Protein AF-A0A0L8GYS2-F1 (afdb_monomer_lite)

Secondary structure (DSSP, 8-state):
--------PPP--HHHHHHHHTTEEEETTEEEE---HHHHHHHHTTEEEEEEEETTT-SB-PPPHHHHHHHHGGGTTTEEEEEEETTTTEEEEEESSHHHHHHHHT--EE-SSEEEEEEETTEE--EEEE-S--TT--HHHHHHHHHHH-S---EEEE----GGG-GGGG--S-------------S------------

Foldseek 3Di:
DDDDDDDDDDDDDPVRVVVQVVQWDDDPPDIDGNDPPVVVVQQLLQKKKWFKAWPVVRDGDADDPVVVCVQCVVVVVFFPDWDQDPPGSIIITGGPHSVSVLVCLQDWGDDDTIITQIDGPNHRAHEFEAPQDEPPDDPVVVVVVVCVVDVDHDDYDYDYDPNVPRPVVVDDDDDPDDRDGPRPPPPDDDDDDDDDDDD

Structure (mmCIF, N/CA/C/O backbone):
data_AF-A0A0L8GYS2-F1
#
_entry.id   AF-A0A0L8GYS2-F1
#
loop_
_atom_site.group_PDB
_atom_site.id
_atom_site.type_symbol
_atom_site.label_atom_id
_atom_site.label_alt_id
_atom_site.label_comp_id
_atom_site.label_asym_id
_atom_site.label_entity_id
_atom_site.label_seq_id
_atom_site.pdbx_PDB_ins_code
_atom_site.Cartn_x
_atom_site.Cartn_y
_atom_site.Cartn_z
_atom_site.occupancy
_atom_site.B_iso_or_equiv
_atom_site.auth_seq_id
_atom_site.auth_comp_id
_atom_site.auth_asym_id
_atom_site.auth_atom_id
_atom_site.pdbx_PDB_model_num
ATOM 1 N N . MET A 1 1 ? -14.686 -32.347 15.199 1.00 52.72 1 MET A N 1
ATOM 2 C CA . MET A 1 1 ? -13.734 -31.684 16.124 1.00 52.72 1 MET A CA 1
ATOM 3 C C . MET A 1 1 ? -14.273 -30.292 16.482 1.00 52.72 1 MET A C 1
ATOM 5 O O . MET A 1 1 ? -14.211 -29.395 15.652 1.00 52.72 1 MET A O 1
ATOM 9 N N . GLN A 1 2 ? -14.892 -30.103 17.655 1.00 54.12 2 GLN A N 1
ATOM 10 C CA . GLN A 1 2 ? -15.431 -28.791 18.053 1.00 54.12 2 GLN A CA 1
ATOM 11 C C . GLN A 1 2 ? -14.312 -27.901 18.625 1.00 54.12 2 GLN A C 1
ATOM 13 O O . GLN A 1 2 ? -13.700 -28.239 19.638 1.00 54.12 2 GLN A O 1
ATOM 18 N N . ARG A 1 3 ? -14.028 -26.754 17.989 1.00 53.00 3 ARG A N 1
ATOM 19 C CA . ARG A 1 3 ? -13.105 -25.737 18.527 1.00 53.00 3 ARG A CA 1
ATOM 20 C C . ARG A 1 3 ? -13.721 -25.123 19.791 1.00 53.00 3 ARG A C 1
ATOM 22 O O . ARG A 1 3 ? -14.650 -24.323 19.696 1.00 53.00 3 ARG A O 1
ATOM 29 N N . LYS A 1 4 ? -13.204 -25.476 20.975 1.00 59.16 4 LYS A N 1
ATOM 30 C CA . LYS A 1 4 ? -13.586 -24.838 22.248 1.00 59.16 4 LYS A CA 1
ATOM 31 C C . LYS A 1 4 ? -13.315 -23.329 22.161 1.00 59.16 4 LYS A C 1
ATOM 33 O O . LYS A 1 4 ? -12.177 -22.898 21.985 1.00 59.16 4 LYS A O 1
ATOM 38 N N . LYS A 1 5 ? -14.374 -22.522 22.263 1.00 66.69 5 LYS A N 1
ATOM 39 C CA . LYS A 1 5 ? -14.329 -21.054 22.189 1.00 66.69 5 LYS A CA 1
ATOM 40 C C . LYS A 1 5 ? -13.655 -20.516 23.461 1.00 66.69 5 LYS A C 1
ATOM 42 O O . LYS A 1 5 ? -14.273 -20.488 24.522 1.00 66.69 5 LYS A O 1
ATOM 47 N N . LYS A 1 6 ? -12.377 -20.133 23.376 1.00 75.88 6 LYS A N 1
ATOM 48 C CA . LYS A 1 6 ? -11.612 -19.578 24.506 1.00 75.88 6 LYS A CA 1
ATOM 49 C C . LYS A 1 6 ? -12.184 -18.203 24.867 1.00 75.88 6 LYS A C 1
ATOM 51 O O . LYS A 1 6 ? -11.983 -17.240 24.133 1.00 75.88 6 LYS A O 1
ATOM 56 N N . ARG A 1 7 ? -12.934 -18.114 25.969 1.00 74.62 7 ARG A N 1
ATOM 57 C CA . ARG A 1 7 ? -13.398 -16.832 26.520 1.00 74.62 7 ARG A CA 1
ATOM 58 C C . ARG A 1 7 ? -12.254 -16.207 27.321 1.00 74.62 7 ARG A C 1
ATOM 60 O O . ARG A 1 7 ? -11.612 -16.897 28.106 1.00 74.62 7 ARG A O 1
ATOM 67 N N . ARG A 1 8 ? -11.985 -14.919 27.103 1.00 76.44 8 ARG A N 1
ATOM 68 C CA . ARG A 1 8 ? -11.093 -14.109 27.945 1.00 76.44 8 ARG A CA 1
ATOM 69 C C . ARG A 1 8 ? -11.964 -13.144 28.741 1.00 76.44 8 ARG A C 1
ATOM 71 O O . ARG A 1 8 ? -12.739 -12.409 28.140 1.00 76.44 8 ARG A O 1
ATOM 78 N N . ILE A 1 9 ? -11.846 -13.179 30.066 1.00 82.38 9 ILE A N 1
ATOM 79 C CA . ILE A 1 9 ? -12.411 -12.154 30.947 1.00 82.38 9 ILE A CA 1
ATOM 80 C C . ILE A 1 9 ? -11.382 -11.026 30.992 1.00 82.38 9 ILE A C 1
ATOM 82 O O . ILE A 1 9 ? -10.216 -11.275 31.291 1.00 82.38 9 ILE A O 1
ATOM 86 N N . LEU A 1 10 ? -11.797 -9.816 30.626 1.00 83.81 10 LEU A N 1
ATOM 87 C CA . LEU A 1 10 ? -10.969 -8.618 30.725 1.00 83.81 10 LEU A CA 1
ATOM 88 C C . LEU A 1 10 ? -11.430 -7.839 31.956 1.00 83.81 10 LEU A C 1
ATOM 90 O O . LEU A 1 10 ? -12.587 -7.436 32.030 1.00 83.81 10 LEU A O 1
ATOM 94 N N . THR A 1 11 ? -10.538 -7.658 32.924 1.00 80.94 11 THR A N 1
ATOM 95 C CA . THR A 1 11 ? -10.747 -6.786 34.083 1.00 80.94 11 THR A CA 1
ATOM 96 C C . THR A 1 11 ? -10.085 -5.443 33.811 1.00 80.94 11 THR A C 1
ATOM 98 O O . THR A 1 11 ? -8.891 -5.398 33.516 1.00 80.94 11 THR A O 1
ATOM 101 N N . PHE A 1 12 ? -10.852 -4.362 33.912 1.00 86.81 12 PHE A N 1
ATOM 102 C CA . PHE A 1 12 ? -10.366 -2.995 33.735 1.00 86.81 12 PHE A CA 1
ATOM 103 C C . PHE A 1 12 ? -10.303 -2.293 35.088 1.00 86.81 12 PHE A C 1
ATOM 105 O O . PHE A 1 12 ? -11.158 -2.501 35.947 1.00 86.81 12 PHE A O 1
ATOM 112 N N . THR A 1 13 ? -9.295 -1.450 35.279 1.00 89.12 13 THR A N 1
ATOM 113 C CA . THR A 1 13 ? -9.192 -0.599 36.471 1.00 89.12 13 THR A CA 1
ATOM 114 C C . THR A 1 13 ? -10.081 0.639 36.330 1.00 89.12 13 THR A C 1
ATOM 116 O O . THR A 1 13 ? -10.339 1.106 35.220 1.00 89.12 13 THR A O 1
ATOM 119 N N . GLN A 1 14 ? -10.506 1.228 37.453 1.00 87.31 14 GLN A N 1
ATOM 120 C CA . GLN A 1 14 ? -11.317 2.455 37.445 1.00 87.31 14 GLN A CA 1
ATOM 121 C C . GLN A 1 14 ? -10.628 3.608 36.696 1.00 87.31 14 GLN A C 1
ATOM 123 O O . GLN A 1 14 ? -11.286 4.392 36.016 1.00 87.31 14 GLN A O 1
ATOM 128 N N . LYS A 1 15 ? -9.293 3.670 36.774 1.00 87.19 15 LYS A N 1
ATOM 129 C CA . LYS A 1 15 ? -8.475 4.631 36.032 1.00 87.19 15 LYS A CA 1
ATOM 130 C C . LYS A 1 15 ? -8.619 4.444 34.517 1.00 87.19 15 LYS A C 1
ATOM 132 O O . LYS A 1 15 ? -8.975 5.390 33.832 1.00 87.19 15 LYS A O 1
ATOM 137 N N . GLN A 1 16 ? -8.470 3.215 34.013 1.00 85.06 16 GLN A N 1
ATOM 138 C CA . GLN A 1 16 ? -8.646 2.909 32.583 1.00 85.06 16 GLN A CA 1
ATOM 139 C C . GLN A 1 16 ? -10.050 3.259 32.077 1.00 85.06 16 GLN A C 1
ATOM 141 O O . GLN A 1 16 ? -10.196 3.753 30.960 1.00 85.06 16 GLN A O 1
ATOM 146 N N . ILE A 1 17 ? -11.079 3.022 32.895 1.00 84.69 17 ILE A N 1
ATOM 147 C CA . ILE A 1 17 ? -12.466 3.380 32.567 1.00 84.69 17 ILE A CA 1
ATOM 148 C C . ILE A 1 17 ? -12.625 4.903 32.475 1.00 84.69 17 ILE A C 1
ATOM 150 O O . ILE A 1 17 ? -13.265 5.400 31.554 1.00 84.69 17 ILE A O 1
ATOM 154 N N . ASN A 1 18 ? -12.048 5.657 33.411 1.00 84.94 18 ASN A N 1
ATOM 155 C CA . ASN A 1 18 ? -12.147 7.115 33.408 1.00 84.94 18 ASN A CA 1
ATOM 156 C C . ASN A 1 18 ? -11.359 7.745 32.250 1.00 84.94 18 ASN A C 1
ATOM 158 O O . ASN A 1 18 ? -11.892 8.623 31.577 1.00 84.94 18 ASN A O 1
ATOM 162 N N . ASP A 1 19 ? -10.159 7.244 31.958 1.00 82.62 19 ASP A N 1
ATOM 163 C CA . ASP A 1 19 ? -9.337 7.729 30.845 1.00 82.62 19 ASP A CA 1
ATOM 164 C C . ASP A 1 19 ? -10.040 7.484 29.495 1.00 82.62 19 ASP A C 1
ATOM 166 O O . ASP A 1 19 ? -10.053 8.354 28.625 1.00 82.62 19 ASP A O 1
ATOM 170 N N . THR A 1 20 ? -10.709 6.336 29.333 1.00 82.25 20 THR A N 1
ATOM 171 C CA . THR A 1 20 ? -11.434 5.996 28.094 1.00 82.25 20 THR A CA 1
ATOM 172 C C . THR A 1 20 ? -12.765 6.718 27.923 1.00 82.25 20 THR A C 1
ATOM 174 O O . THR A 1 20 ? -13.189 6.904 26.784 1.00 82.25 20 THR A O 1
ATOM 177 N N . LYS A 1 21 ? -13.411 7.190 28.997 1.00 82.12 21 LYS A N 1
ATOM 178 C CA . LYS A 1 21 ? -14.634 8.009 28.889 1.00 82.12 21 LYS A CA 1
ATOM 179 C C . LYS A 1 21 ? -14.416 9.283 28.074 1.00 82.12 21 LYS A C 1
ATOM 181 O O . LYS A 1 21 ? -15.337 9.706 27.392 1.00 82.12 21 LYS A O 1
ATOM 186 N N . SER A 1 22 ? -13.206 9.848 28.093 1.00 81.81 22 SER A N 1
ATOM 187 C CA . SER A 1 22 ? -12.853 11.019 27.273 1.00 81.81 22 SER A CA 1
ATOM 188 C C . SER A 1 22 ? -12.886 10.746 25.761 1.00 81.81 22 SER A C 1
ATOM 190 O O . SER A 1 22 ? -13.015 11.673 24.969 1.00 81.81 22 SER A O 1
ATOM 192 N N . LEU A 1 23 ? -12.803 9.473 25.357 1.00 82.88 23 LEU A N 1
ATOM 193 C CA . LEU A 1 23 ? -12.835 9.033 23.961 1.00 82.88 23 LEU A CA 1
ATOM 194 C C . LEU A 1 23 ? -14.248 8.659 23.497 1.00 82.88 23 LEU A C 1
ATOM 196 O O .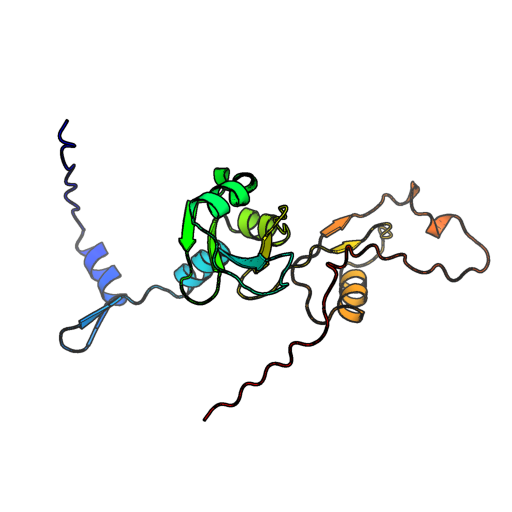 LEU A 1 23 ? -14.420 8.249 22.352 1.00 82.88 23 LEU A O 1
ATOM 200 N N . LEU A 1 24 ? -15.250 8.739 24.374 1.00 87.38 24 LEU A N 1
ATOM 201 C CA . LEU A 1 24 ? -16.621 8.334 24.088 1.00 87.38 24 LEU A CA 1
ATOM 202 C C . LEU A 1 24 ? -17.550 9.539 24.187 1.00 87.38 24 LEU A C 1
ATOM 204 O O . LEU A 1 24 ? -17.677 10.140 25.250 1.00 87.38 24 LEU A O 1
ATOM 208 N N . THR A 1 25 ? -18.268 9.830 23.107 1.00 85.88 25 THR A N 1
ATOM 209 C CA . THR A 1 25 ? -19.359 10.810 23.123 1.00 85.88 25 THR A CA 1
ATOM 210 C C . THR A 1 25 ? -20.673 10.058 23.011 1.00 85.88 25 THR A C 1
ATOM 212 O O . THR A 1 25 ? -20.843 9.210 22.133 1.00 85.88 25 THR A O 1
ATOM 215 N N . LYS A 1 26 ? -21.602 10.325 23.932 1.00 88.94 26 LYS A N 1
ATOM 216 C CA . LYS A 1 26 ? -22.953 9.764 23.881 1.00 88.94 26 LYS A CA 1
ATOM 217 C C . LYS A 1 26 ? -23.887 10.788 23.241 1.00 88.94 26 LYS A C 1
ATOM 219 O O . LYS A 1 26 ? -24.114 11.846 23.818 1.00 88.94 26 LYS A O 1
ATOM 224 N N . GLU A 1 27 ? -24.446 10.446 22.086 1.00 87.50 27 GLU A N 1
ATOM 225 C CA . GLU A 1 27 ? -25.487 11.216 21.401 1.00 87.50 27 GLU A CA 1
ATOM 226 C C . GLU A 1 27 ? -26.771 10.377 21.384 1.00 87.50 27 GLU A C 1
ATOM 228 O O . GLU A 1 27 ? -26.882 9.383 20.658 1.00 87.50 27 GLU A O 1
ATOM 233 N N . GLY A 1 28 ? -27.729 10.735 22.245 1.00 90.88 28 GLY A N 1
ATOM 234 C CA . GLY A 1 28 ? -28.962 9.966 22.442 1.00 90.88 28 GLY A CA 1
ATOM 235 C C . GLY A 1 28 ? -28.681 8.536 22.917 1.00 90.88 28 GLY A C 1
ATOM 236 O O . GLY A 1 28 ? -28.002 8.331 23.924 1.00 90.88 28 GLY A O 1
ATOM 237 N N . ASP A 1 29 ? -29.172 7.550 22.167 1.00 92.44 29 ASP A N 1
ATOM 238 C CA . ASP A 1 29 ? -28.955 6.120 22.436 1.00 92.44 29 ASP A CA 1
ATOM 239 C C . ASP A 1 29 ? -27.692 5.556 21.771 1.00 92.44 29 ASP A C 1
ATOM 241 O O . ASP A 1 29 ? -27.384 4.369 21.904 1.00 92.44 29 ASP A O 1
ATOM 245 N N . THR A 1 30 ? -26.927 6.397 21.072 1.00 84.88 30 THR A N 1
ATOM 246 C CA . THR A 1 30 ? -25.704 5.981 20.385 1.00 84.88 30 THR A CA 1
ATOM 247 C C . THR A 1 30 ? -24.459 6.431 21.141 1.00 84.88 30 THR A C 1
ATOM 249 O O . THR A 1 30 ? -24.378 7.543 21.661 1.00 84.88 30 THR A O 1
ATOM 252 N N . VAL A 1 31 ? -23.471 5.539 21.217 1.00 88.69 31 VAL A N 1
ATOM 253 C CA . VAL A 1 31 ? -22.143 5.837 21.762 1.00 88.69 31 VAL A CA 1
ATOM 254 C C . VAL A 1 31 ? -21.167 5.862 20.597 1.00 88.69 31 VAL A C 1
ATOM 256 O O . VAL A 1 31 ? -20.954 4.841 19.941 1.00 88.69 31 VAL A O 1
ATOM 259 N N . GLN A 1 32 ? -20.578 7.024 20.341 1.00 87.38 32 GLN A N 1
ATOM 260 C CA . GLN A 1 32 ? -19.543 7.200 19.334 1.00 87.38 32 GLN A CA 1
ATOM 261 C C . GLN A 1 32 ? -18.168 7.117 19.989 1.00 87.38 32 GLN A C 1
ATOM 263 O O . GLN A 1 32 ? -17.912 7.740 21.018 1.00 87.38 32 GLN A O 1
ATOM 268 N N . ILE A 1 33 ? -17.277 6.335 19.378 1.00 89.56 33 ILE A N 1
ATOM 269 C CA . ILE A 1 33 ? -15.875 6.249 19.785 1.00 89.56 33 ILE A CA 1
ATOM 270 C C . ILE A 1 33 ? -15.080 7.242 18.943 1.00 89.56 33 ILE A C 1
ATOM 272 O O . ILE A 1 33 ? -14.933 7.060 17.733 1.00 89.56 33 ILE A O 1
ATOM 276 N N . HIS A 1 34 ? -14.521 8.261 19.583 1.00 85.75 34 HIS A N 1
ATOM 277 C CA . HIS A 1 34 ? -13.544 9.147 18.973 1.00 85.75 34 HIS A CA 1
ATOM 278 C C . HIS A 1 34 ? -12.181 8.472 19.000 1.00 85.75 34 HIS A C 1
ATOM 280 O O . HIS A 1 34 ? -11.493 8.428 20.018 1.00 85.75 34 HIS A O 1
ATOM 286 N N . ILE A 1 35 ? -11.784 7.925 17.854 1.00 85.94 35 ILE A N 1
ATOM 287 C CA . ILE A 1 35 ? -10.422 7.435 17.675 1.00 85.94 35 ILE A CA 1
ATOM 288 C C . ILE A 1 35 ? -9.512 8.667 17.546 1.00 85.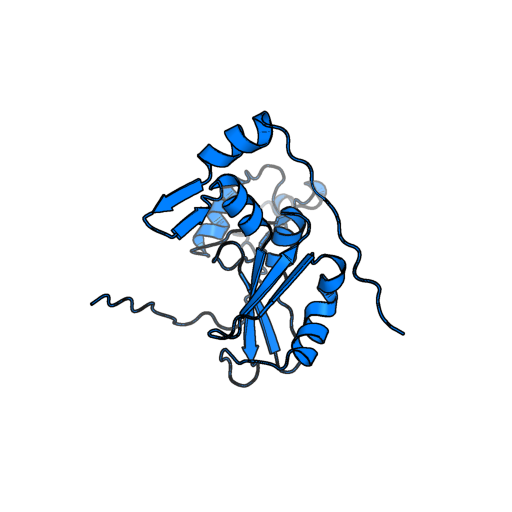94 35 ILE A C 1
ATOM 290 O O . ILE A 1 35 ? -9.755 9.494 16.661 1.00 85.94 35 ILE A O 1
ATOM 294 N N . PRO A 1 36 ? -8.471 8.808 18.387 1.00 87.75 36 PRO A N 1
ATOM 295 C CA . PRO A 1 36 ? -7.504 9.890 18.261 1.00 87.75 36 PRO A CA 1
ATOM 296 C C . PRO A 1 36 ? -6.946 9.986 16.838 1.00 87.75 36 PRO A C 1
ATOM 298 O O . PRO A 1 36 ? -6.587 8.969 16.235 1.00 87.75 36 PRO A O 1
ATOM 301 N N . LYS A 1 37 ? -6.844 11.212 16.310 1.00 90.00 37 LYS A N 1
ATOM 302 C CA . LYS A 1 37 ? -6.380 11.472 14.934 1.00 90.00 37 LYS A CA 1
ATOM 303 C C . LYS A 1 37 ? -5.014 10.839 14.661 1.00 90.00 37 LYS A C 1
ATOM 305 O O . LYS A 1 37 ? -4.834 10.211 13.625 1.00 90.00 37 LYS A O 1
ATOM 310 N N . GLU A 1 38 ? -4.115 10.886 15.640 1.00 90.06 38 GLU A N 1
ATOM 311 C CA . GLU A 1 38 ? -2.784 10.271 15.586 1.00 90.06 38 GLU A CA 1
ATOM 312 C C . GLU A 1 38 ? -2.836 8.765 15.288 1.00 90.06 38 GLU A C 1
ATOM 314 O O . GLU A 1 38 ? -2.047 8.251 14.498 1.00 90.06 38 GLU A O 1
ATOM 319 N N . ILE A 1 39 ? -3.794 8.037 15.874 1.00 89.00 39 ILE A N 1
ATOM 320 C CA . ILE A 1 39 ? -3.953 6.596 15.639 1.00 89.00 39 ILE A CA 1
ATOM 321 C C . ILE A 1 39 ? -4.455 6.344 14.216 1.00 89.00 39 ILE A C 1
ATOM 323 O O . ILE A 1 39 ? -3.998 5.404 13.558 1.00 89.00 39 ILE A O 1
ATOM 327 N N . ILE A 1 40 ? -5.375 7.181 13.729 1.00 89.62 40 ILE A N 1
ATOM 328 C CA . ILE A 1 40 ? -5.905 7.099 12.363 1.00 89.62 40 ILE A CA 1
ATOM 329 C C . ILE A 1 40 ? -4.784 7.365 11.356 1.00 89.62 40 ILE A C 1
ATOM 331 O O . ILE A 1 40 ? -4.571 6.560 10.450 1.00 89.62 40 ILE A O 1
ATOM 335 N N . GLU A 1 41 ? -4.025 8.442 11.538 1.00 91.56 41 GLU A N 1
ATOM 336 C CA . GLU A 1 41 ? -2.906 8.818 10.672 1.00 91.56 41 GLU A CA 1
ATOM 337 C C . GLU A 1 41 ? -1.813 7.750 10.664 1.00 91.56 41 GLU A C 1
ATOM 339 O O . GLU A 1 41 ? -1.411 7.289 9.594 1.00 91.56 41 GLU A O 1
ATOM 344 N N . ASN A 1 42 ? -1.399 7.268 11.838 1.00 92.00 42 ASN A N 1
ATOM 345 C CA . ASN A 1 42 ? -0.409 6.195 11.948 1.00 92.00 42 ASN A CA 1
ATOM 346 C C . ASN A 1 42 ? -0.900 4.879 11.336 1.00 92.00 42 ASN A C 1
ATOM 348 O O . ASN A 1 42 ? -0.104 4.088 10.831 1.00 92.00 42 ASN A O 1
ATOM 352 N N . THR A 1 43 ? -2.208 4.627 11.354 1.00 92.19 43 THR A N 1
ATOM 353 C CA . THR A 1 43 ? -2.792 3.466 10.677 1.00 92.19 43 THR A CA 1
ATOM 354 C C . THR A 1 43 ? -2.806 3.664 9.161 1.00 92.19 43 THR A C 1
ATOM 356 O O . THR A 1 43 ? -2.447 2.745 8.426 1.00 92.19 43 THR A O 1
ATOM 359 N N . ASN A 1 44 ? -3.146 4.862 8.685 1.00 93.38 44 ASN A N 1
ATOM 360 C CA . ASN A 1 44 ? -3.177 5.203 7.262 1.00 93.38 44 ASN A CA 1
ATOM 361 C C . ASN A 1 44 ? -1.788 5.162 6.618 1.00 93.38 44 ASN A C 1
ATOM 363 O O . ASN A 1 44 ? -1.660 4.661 5.503 1.00 93.38 44 ASN A O 1
ATOM 367 N N . LYS A 1 45 ? -0.741 5.579 7.339 1.00 95.31 45 LYS A N 1
ATOM 368 C CA . LYS A 1 45 ? 0.667 5.458 6.916 1.00 95.31 45 LYS A CA 1
ATOM 369 C C . LYS A 1 45 ? 1.141 4.011 6.733 1.00 95.31 45 LYS A C 1
ATOM 371 O O . LYS A 1 45 ? 2.180 3.763 6.141 1.00 95.31 45 LYS A O 1
ATOM 376 N N . LYS A 1 46 ? 0.384 3.024 7.214 1.00 96.94 46 LYS A N 1
ATOM 377 C CA . LYS A 1 46 ? 0.682 1.598 7.007 1.00 96.94 46 LYS A CA 1
ATOM 378 C C . LYS A 1 46 ? -0.144 0.977 5.881 1.00 96.94 46 LYS A C 1
ATOM 380 O O . LYS A 1 46 ? -0.052 -0.231 5.671 1.00 96.94 46 LYS A O 1
ATOM 385 N N . HIS A 1 47 ? -0.969 1.758 5.184 1.00 96.19 47 HIS A N 1
ATOM 386 C CA . HIS A 1 47 ? -1.839 1.275 4.117 1.00 96.19 47 HIS A CA 1
ATOM 387 C C . HIS A 1 47 ? -1.323 1.656 2.731 1.00 96.19 47 HIS A C 1
ATOM 389 O O . HIS A 1 47 ? -0.967 2.802 2.468 1.00 96.19 47 HIS A O 1
ATOM 395 N N . ILE A 1 48 ? -1.398 0.698 1.811 1.00 96.31 48 ILE A N 1
ATOM 396 C CA . ILE A 1 48 ? -1.297 0.938 0.373 1.00 96.31 48 ILE A CA 1
ATOM 397 C C . ILE A 1 48 ? -2.619 0.539 -0.261 1.00 96.31 48 ILE A C 1
ATOM 399 O O . ILE A 1 48 ? -3.153 -0.539 0.002 1.00 96.31 48 ILE A O 1
ATOM 403 N N . SER A 1 49 ? -3.132 1.399 -1.129 1.00 95.81 49 SER A N 1
ATOM 404 C CA . SER A 1 49 ? -4.242 1.061 -2.012 1.00 95.81 49 SER A CA 1
ATOM 405 C C . SER A 1 49 ? -3.703 0.635 -3.373 1.00 95.81 49 SER A C 1
ATOM 407 O O . SER A 1 49 ? -2.958 1.370 -4.005 1.00 95.81 49 SER A O 1
ATOM 409 N N . TYR A 1 50 ? -4.067 -0.552 -3.836 1.00 96.12 50 TYR A N 1
ATOM 410 C CA . TYR A 1 50 ? -3.754 -1.037 -5.172 1.00 96.12 50 TYR A CA 1
ATOM 411 C C . TYR A 1 50 ? -4.989 -0.922 -6.049 1.00 96.12 50 TYR A C 1
ATOM 413 O O . TYR A 1 50 ? -6.011 -1.544 -5.759 1.00 96.12 50 TYR A O 1
ATOM 421 N N . ARG A 1 51 ? -4.898 -0.154 -7.133 1.00 95.00 51 ARG A N 1
ATOM 422 C CA . ARG A 1 51 ? -5.921 -0.124 -8.180 1.00 95.00 51 ARG A CA 1
ATOM 423 C C . ARG A 1 51 ? -5.653 -1.247 -9.174 1.00 95.00 51 ARG A C 1
ATOM 425 O O . ARG A 1 51 ? -4.555 -1.338 -9.719 1.00 95.00 51 ARG A O 1
ATOM 432 N N . LEU A 1 52 ? -6.654 -2.084 -9.407 1.00 95.81 52 LEU A N 1
ATOM 433 C CA . LEU A 1 52 ? -6.594 -3.204 -10.337 1.00 95.81 52 LEU A CA 1
ATOM 434 C C . LEU A 1 52 ? -6.975 -2.716 -11.736 1.00 95.81 52 LEU A C 1
ATOM 436 O O . LEU A 1 52 ? -8.084 -2.222 -11.924 1.00 95.81 52 LEU A O 1
ATOM 440 N N . ILE A 1 53 ? -6.075 -2.844 -12.709 1.00 94.88 53 ILE A N 1
ATOM 441 C CA . ILE A 1 53 ? -6.308 -2.443 -14.101 1.00 94.88 53 ILE A CA 1
ATOM 442 C C . ILE A 1 53 ? -6.094 -3.641 -15.014 1.00 94.88 53 ILE A C 1
ATOM 444 O O . ILE A 1 53 ? -5.014 -4.236 -15.028 1.00 94.88 53 ILE A O 1
ATOM 448 N N . ASN A 1 54 ? -7.096 -3.965 -15.825 1.00 95.88 54 ASN A N 1
ATOM 449 C CA . ASN A 1 54 ? -6.955 -4.990 -16.848 1.00 95.88 54 ASN A CA 1
ATOM 450 C C . ASN A 1 54 ? -6.034 -4.484 -17.973 1.00 95.88 54 ASN A C 1
ATOM 452 O O . ASN A 1 54 ? -6.246 -3.415 -18.553 1.00 95.88 54 ASN A O 1
ATOM 456 N N . LYS A 1 55 ? -4.995 -5.255 -18.303 1.00 95.12 55 LYS A N 1
ATOM 457 C CA . LYS A 1 55 ? -3.993 -4.883 -19.313 1.00 95.12 55 LYS A CA 1
ATOM 458 C C . LYS A 1 55 ? -4.552 -4.780 -20.724 1.00 95.12 55 LYS A C 1
ATOM 460 O O . LYS A 1 55 ? -4.030 -3.973 -21.498 1.00 95.12 55 LYS A O 1
ATOM 465 N N . LYS A 1 56 ? -5.553 -5.597 -21.053 1.00 95.75 56 LYS A N 1
ATOM 466 C CA . LYS A 1 56 ? -6.181 -5.658 -22.377 1.00 95.75 56 LYS A CA 1
ATOM 467 C C . LYS A 1 56 ? -7.135 -4.486 -22.571 1.00 95.75 56 LYS A C 1
ATOM 469 O O . LYS A 1 56 ? -7.031 -3.779 -23.562 1.00 95.75 56 LYS A O 1
ATOM 474 N N . THR A 1 57 ? -8.022 -4.250 -21.604 1.00 95.75 57 THR A N 1
ATOM 475 C CA . THR A 1 57 ? -9.058 -3.207 -21.711 1.00 95.75 57 THR A CA 1
ATOM 476 C C . THR A 1 57 ? -8.585 -1.830 -21.249 1.00 95.75 57 THR A C 1
ATOM 478 O O . THR A 1 57 ? -9.246 -0.836 -21.538 1.00 95.75 57 THR A O 1
ATOM 481 N N . LYS A 1 58 ? -7.460 -1.758 -20.520 1.00 93.19 58 LYS A N 1
ATOM 482 C CA . LYS A 1 58 ? -6.929 -0.547 -19.865 1.00 93.19 58 LYS A CA 1
ATOM 483 C C . LYS A 1 58 ? -7.901 0.096 -18.867 1.00 93.19 58 LYS A C 1
ATOM 485 O O . LYS A 1 58 ? -7.742 1.267 -18.527 1.00 93.19 58 LYS A O 1
ATOM 490 N N . ARG A 1 59 ? -8.898 -0.647 -18.380 1.00 93.69 59 ARG A N 1
ATOM 491 C CA . ARG A 1 59 ? -9.921 -0.151 -17.448 1.00 93.69 59 ARG A CA 1
ATOM 492 C C . ARG A 1 59 ? -9.801 -0.813 -16.074 1.00 93.69 59 ARG A C 1
ATOM 494 O O . ARG A 1 59 ? -9.283 -1.931 -15.986 1.00 93.69 59 ARG A O 1
ATOM 501 N N . PRO A 1 60 ? -10.265 -0.141 -15.005 1.00 94.19 60 PRO A N 1
ATOM 502 C CA . PRO A 1 60 ? -10.433 -0.779 -13.710 1.00 94.19 60 PRO A CA 1
ATOM 503 C C . PRO A 1 60 ? -11.416 -1.944 -13.809 1.00 94.19 60 PRO A C 1
ATOM 505 O O . PRO A 1 60 ? -12.490 -1.792 -14.391 1.00 94.19 60 PRO A O 1
ATOM 508 N N . GLU A 1 61 ? -11.046 -3.097 -13.263 1.00 94.44 61 GLU A N 1
ATOM 509 C CA . GLU A 1 61 ? -11.883 -4.295 -13.308 1.00 94.44 61 GLU A CA 1
ATOM 510 C C . GLU A 1 61 ? -11.740 -5.113 -12.025 1.00 94.44 61 GLU A C 1
ATOM 512 O O . GLU A 1 61 ? -10.664 -5.193 -11.428 1.00 94.44 61 GLU A O 1
ATOM 517 N N . ASN A 1 62 ? -12.841 -5.721 -11.582 1.00 92.62 62 ASN A N 1
ATOM 518 C CA . ASN A 1 62 ? -12.841 -6.585 -10.412 1.00 92.62 62 ASN A CA 1
ATOM 519 C C . ASN A 1 62 ? -12.339 -7.977 -10.797 1.00 92.62 62 ASN A C 1
ATOM 521 O O . ASN A 1 62 ? -12.889 -8.627 -11.680 1.00 92.62 62 ASN A O 1
ATOM 525 N N . PHE A 1 63 ? -11.330 -8.460 -10.080 1.00 91.81 63 PHE A N 1
ATOM 526 C CA . PHE A 1 63 ? -10.802 -9.809 -10.247 1.00 91.81 63 PHE A CA 1
ATOM 527 C C . PHE A 1 63 ? -11.283 -10.706 -9.106 1.00 91.81 63 PHE A C 1
ATOM 529 O O . PHE A 1 63 ? -11.568 -10.243 -8.001 1.00 91.81 63 PHE A O 1
ATOM 536 N N . SER A 1 64 ? -11.353 -12.014 -9.357 1.00 92.88 64 SER A N 1
ATOM 537 C CA . SER A 1 64 ? -11.641 -12.988 -8.301 1.00 92.88 64 SER A CA 1
ATOM 538 C C . SER A 1 64 ? -10.581 -12.921 -7.196 1.00 92.88 64 SER A C 1
ATOM 540 O O . SER A 1 64 ? -9.393 -12.822 -7.510 1.00 92.88 64 SER A O 1
ATOM 542 N N . THR A 1 65 ? -10.978 -13.093 -5.934 1.00 92.38 65 THR A N 1
A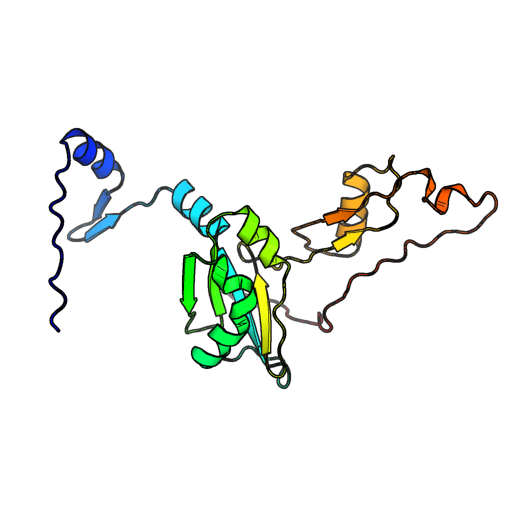TOM 543 C CA . THR A 1 65 ? -10.067 -13.069 -4.774 1.00 92.38 65 THR A CA 1
ATOM 544 C C . THR A 1 65 ? -8.862 -13.997 -4.947 1.00 92.38 65 THR A C 1
ATOM 546 O O . THR A 1 65 ? -7.735 -13.563 -4.746 1.00 92.38 65 THR A O 1
ATOM 549 N N . LYS A 1 66 ? -9.077 -15.223 -5.451 1.00 93.12 66 LYS A N 1
ATOM 550 C CA . LYS A 1 66 ? -8.004 -16.199 -5.720 1.00 93.12 66 LYS A CA 1
ATOM 551 C C . LYS A 1 66 ? -6.926 -15.661 -6.667 1.00 93.12 66 LYS A C 1
ATOM 553 O O . LYS A 1 66 ? -5.741 -15.842 -6.417 1.00 93.12 66 LYS A O 1
ATOM 558 N N . LYS A 1 67 ? -7.329 -14.984 -7.751 1.00 93.25 67 LYS A N 1
ATOM 559 C CA . LYS A 1 67 ? -6.382 -14.350 -8.682 1.00 93.25 67 LYS A CA 1
ATOM 560 C C . LYS A 1 67 ? -5.570 -13.273 -7.971 1.00 93.25 67 LYS A C 1
ATOM 562 O O . LYS A 1 67 ? -4.356 -13.239 -8.108 1.00 93.25 67 LYS A O 1
ATOM 567 N N . ILE A 1 68 ? -6.226 -12.419 -7.188 1.00 93.25 68 ILE A N 1
ATOM 568 C CA . ILE A 1 68 ? -5.526 -11.309 -6.541 1.00 93.25 68 ILE A CA 1
ATOM 569 C C . ILE A 1 68 ? -4.558 -11.797 -5.456 1.00 93.25 68 ILE A C 1
ATOM 571 O O . ILE A 1 68 ? -3.469 -11.249 -5.335 1.00 93.25 68 ILE A O 1
ATOM 575 N N . GLU A 1 69 ? -4.893 -12.858 -4.722 1.00 93.69 69 GLU A N 1
ATOM 576 C CA . GLU A 1 69 ? -3.970 -13.501 -3.773 1.00 93.69 69 GLU A CA 1
ATOM 577 C C . GLU A 1 69 ? -2.692 -14.005 -4.456 1.00 93.69 69 GLU A C 1
ATOM 579 O O . GLU A 1 69 ? -1.593 -13.773 -3.953 1.00 93.69 69 GLU A O 1
ATOM 584 N N . ILE A 1 70 ? -2.815 -14.628 -5.636 1.00 93.69 70 ILE A N 1
ATOM 585 C CA . ILE A 1 70 ? -1.655 -15.047 -6.441 1.00 93.69 70 ILE A CA 1
ATOM 586 C C . ILE A 1 70 ? -0.783 -13.834 -6.790 1.00 93.69 70 ILE A C 1
ATOM 588 O O . ILE A 1 70 ? 0.442 -13.911 -6.713 1.00 93.69 70 ILE A O 1
ATOM 592 N N . TYR A 1 71 ? -1.404 -12.706 -7.132 1.00 92.69 71 TYR A N 1
ATOM 593 C CA . TYR A 1 71 ? -0.698 -11.487 -7.524 1.00 92.69 71 TYR A CA 1
ATOM 594 C C . TYR A 1 71 ? -0.056 -10.745 -6.350 1.00 92.69 71 TYR A C 1
ATOM 596 O O . TYR A 1 71 ? 1.013 -10.164 -6.512 1.00 92.69 71 TYR A O 1
ATOM 604 N N . LEU A 1 72 ? -0.650 -10.818 -5.160 1.00 95.31 72 LEU A N 1
ATOM 605 C CA . LEU A 1 72 ? -0.092 -10.262 -3.925 1.00 95.31 72 LEU A CA 1
ATOM 606 C C . LEU A 1 72 ? 0.986 -11.155 -3.294 1.00 95.31 72 LEU A C 1
ATOM 608 O O . LEU A 1 72 ? 1.645 -10.727 -2.347 1.00 95.31 72 LEU A O 1
ATOM 612 N N . LYS A 1 73 ? 1.209 -12.369 -3.813 1.00 94.94 73 LYS A N 1
ATOM 613 C CA . LYS A 1 73 ? 2.195 -13.328 -3.291 1.00 94.94 73 LYS A CA 1
ATOM 614 C C . LYS A 1 73 ? 3.587 -12.726 -3.014 1.00 94.94 73 LYS A C 1
ATOM 616 O O . LYS A 1 73 ? 4.126 -13.048 -1.957 1.00 94.94 73 LYS A O 1
ATOM 621 N N . PRO A 1 74 ? 4.161 -11.843 -3.861 1.00 95.12 74 PRO A N 1
ATOM 622 C CA . PRO A 1 74 ? 5.476 -11.246 -3.600 1.00 95.12 74 PRO A CA 1
ATOM 623 C C . PRO A 1 74 ? 5.542 -10.411 -2.315 1.00 95.12 74 PRO A C 1
ATOM 625 O O . PRO A 1 74 ? 6.597 -10.323 -1.699 1.00 95.12 74 PRO A O 1
ATOM 628 N N . ILE A 1 75 ? 4.420 -9.818 -1.901 1.00 95.56 75 ILE A N 1
ATOM 629 C CA . ILE A 1 75 ? 4.339 -8.934 -0.729 1.00 95.56 75 ILE A CA 1
ATOM 630 C C . ILE A 1 75 ? 3.595 -9.573 0.454 1.00 95.56 75 ILE A C 1
ATOM 632 O O . ILE A 1 75 ? 3.517 -8.998 1.539 1.00 95.56 75 ILE A O 1
ATOM 636 N N . TRP A 1 76 ? 3.077 -10.788 0.263 1.00 94.88 76 TRP A N 1
ATOM 637 C CA . TRP A 1 76 ? 2.284 -11.526 1.244 1.00 94.88 76 TRP A CA 1
ATOM 638 C C . TRP A 1 76 ? 2.985 -11.778 2.591 1.00 94.88 76 TRP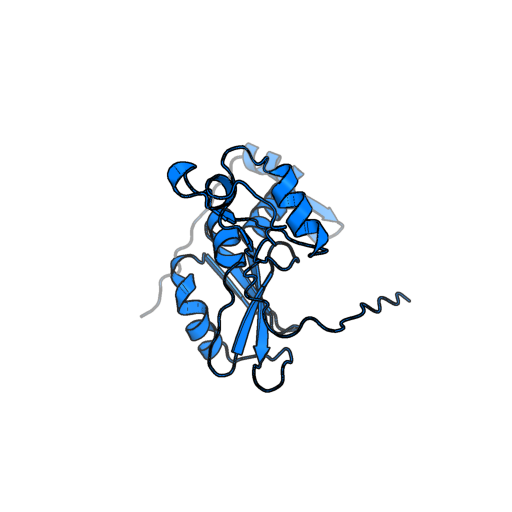 A C 1
ATOM 640 O O . TRP A 1 76 ? 2.305 -11.735 3.614 1.00 94.88 76 TRP A O 1
ATOM 650 N N . PRO A 1 77 ? 4.312 -12.004 2.661 1.00 96.69 77 PRO A N 1
ATOM 651 C CA . PRO A 1 77 ? 4.995 -12.163 3.949 1.00 96.69 77 PRO A CA 1
ATOM 652 C C . PRO A 1 77 ? 4.988 -10.897 4.823 1.00 96.69 77 PRO A C 1
ATOM 654 O O . PRO A 1 77 ? 5.134 -10.990 6.039 1.00 96.69 77 PRO A O 1
ATOM 657 N N . PHE A 1 78 ? 4.815 -9.718 4.217 1.00 95.81 78 PHE A N 1
ATOM 658 C CA . PHE A 1 78 ? 4.982 -8.417 4.876 1.00 95.81 78 PHE A CA 1
ATOM 659 C C . PHE A 1 78 ? 3.656 -7.749 5.257 1.00 95.81 78 PHE A C 1
ATOM 661 O O . PHE A 1 78 ? 3.636 -6.777 6.021 1.00 95.81 78 PHE A O 1
ATOM 668 N N . GLN A 1 79 ? 2.535 -8.249 4.733 1.00 93.31 79 GLN A N 1
ATOM 669 C CA . GLN A 1 79 ? 1.218 -7.710 5.050 1.00 93.31 79 GLN A CA 1
ATOM 670 C C . GLN A 1 79 ? 0.706 -8.220 6.404 1.00 93.31 79 GLN A C 1
ATOM 672 O O . GLN A 1 79 ? 0.946 -9.352 6.816 1.00 93.31 79 GLN A O 1
ATOM 677 N N . SER A 1 80 ? -0.061 -7.376 7.083 1.00 92.56 80 SER A N 1
ATOM 678 C CA . SER A 1 80 ? -0.818 -7.714 8.290 1.00 92.56 80 SER A CA 1
ATOM 679 C C . SER A 1 80 ? -2.298 -7.958 7.995 1.00 92.56 80 SER A C 1
ATOM 681 O O . SER A 1 80 ? -2.934 -8.767 8.666 1.00 92.56 80 SER A O 1
ATOM 683 N N . HIS A 1 81 ? -2.860 -7.264 7.003 1.00 93.94 81 HIS A N 1
ATOM 684 C CA . HIS A 1 81 ? -4.277 -7.346 6.665 1.00 93.94 81 HIS A CA 1
ATOM 685 C C . HIS A 1 81 ? -4.525 -6.949 5.208 1.00 93.94 81 HIS A C 1
ATOM 687 O O . HIS A 1 81 ? -3.844 -6.067 4.684 1.00 93.94 81 HIS A O 1
ATOM 693 N N . VAL A 1 82 ? -5.542 -7.546 4.584 1.00 95.12 82 VAL A N 1
ATOM 694 C CA . VAL A 1 82 ? -6.012 -7.180 3.240 1.00 95.12 82 VAL A CA 1
ATOM 695 C C . VAL A 1 82 ? -7.508 -6.926 3.276 1.00 95.12 82 VAL A C 1
ATOM 697 O O . VAL A 1 82 ? -8.277 -7.767 3.739 1.00 95.12 82 VAL A O 1
ATOM 700 N N . THR A 1 83 ? -7.923 -5.779 2.750 1.00 94.25 83 THR A N 1
ATOM 701 C CA . THR A 1 83 ? -9.329 -5.403 2.602 1.00 94.25 83 THR A CA 1
ATOM 702 C C . THR A 1 83 ? -9.665 -5.218 1.128 1.00 94.25 83 THR A C 1
ATOM 704 O O . THR A 1 83 ? -8.982 -4.497 0.402 1.00 94.25 83 THR A O 1
ATOM 707 N N . TRP A 1 84 ? -10.763 -5.829 0.690 1.00 91.62 84 TRP A N 1
ATOM 708 C CA . TRP A 1 84 ? -11.237 -5.751 -0.691 1.00 91.62 84 TRP A CA 1
ATOM 709 C C . TRP A 1 84 ? -12.253 -4.616 -0.858 1.00 91.62 84 TRP A C 1
ATOM 711 O O . TRP A 1 84 ? -13.318 -4.623 -0.236 1.00 91.62 84 TRP A O 1
ATOM 721 N N . GLY A 1 85 ? -11.942 -3.641 -1.710 1.00 85.19 85 GLY A N 1
ATOM 722 C CA . GLY A 1 85 ? -12.849 -2.554 -2.063 1.00 85.19 85 GLY A CA 1
ATOM 723 C C . GLY A 1 85 ? -13.892 -3.016 -3.078 1.00 85.19 85 GLY A C 1
ATOM 724 O O . GLY A 1 85 ? -13.556 -3.371 -4.203 1.00 85.19 85 GLY A O 1
ATOM 725 N N . ARG A 1 86 ? -15.180 -2.979 -2.710 1.00 73.38 86 ARG A N 1
ATOM 726 C CA . ARG A 1 86 ? -16.272 -3.456 -3.584 1.00 73.38 86 ARG A CA 1
ATOM 727 C C . ARG A 1 86 ? -16.567 -2.545 -4.782 1.00 73.38 86 ARG A C 1
ATOM 729 O O . ARG A 1 86 ? -17.017 -3.036 -5.809 1.00 73.38 86 ARG A O 1
ATOM 736 N N . LYS A 1 87 ? -16.362 -1.229 -4.646 1.00 75.12 87 LYS A N 1
ATOM 737 C CA . LYS A 1 87 ? -16.842 -0.230 -5.623 1.00 75.12 87 LYS A CA 1
ATOM 738 C C . LYS A 1 87 ? -15.822 0.203 -6.681 1.00 75.12 87 LYS A C 1
ATOM 740 O O . LYS A 1 87 ? -16.236 0.749 -7.692 1.00 75.12 87 LYS A O 1
ATOM 745 N N . PHE A 1 88 ? -14.522 -0.025 -6.476 1.00 76.06 88 PHE A N 1
ATOM 746 C CA . PHE A 1 88 ? -13.489 0.646 -7.285 1.00 76.06 88 PHE A CA 1
ATOM 747 C C . PHE A 1 88 ? -12.365 -0.257 -7.778 1.00 76.06 88 PHE A C 1
ATOM 749 O O . PHE A 1 88 ? -11.322 0.255 -8.180 1.00 76.06 88 PHE A O 1
ATOM 756 N N . SER A 1 89 ? -12.546 -1.580 -7.730 1.00 91.44 89 SER A N 1
ATOM 757 C CA . SER A 1 89 ? -11.482 -2.514 -8.113 1.00 91.44 89 SER A CA 1
ATOM 758 C C . SER A 1 89 ? -10.181 -2.177 -7.382 1.00 91.44 89 SER A C 1
ATOM 760 O O . SER A 1 89 ? -9.109 -2.074 -7.973 1.00 91.44 89 SER A O 1
ATOM 762 N N . THR A 1 90 ? -10.311 -1.901 -6.084 1.00 95.00 90 THR A N 1
ATOM 763 C CA . THR A 1 90 ? -9.215 -1.496 -5.212 1.00 95.00 90 THR A CA 1
ATOM 764 C C . THR A 1 90 ? -8.983 -2.532 -4.133 1.00 95.00 90 THR A C 1
ATOM 766 O O . THR A 1 90 ? -9.912 -3.146 -3.607 1.00 95.00 90 THR A O 1
ATOM 769 N N . VAL A 1 91 ? -7.719 -2.701 -3.775 1.00 96.00 91 VAL A N 1
ATOM 770 C CA . VAL A 1 91 ? -7.279 -3.586 -2.701 1.00 96.00 91 VAL A CA 1
ATOM 771 C C . VAL A 1 91 ? -6.494 -2.754 -1.714 1.00 96.00 91 VAL A C 1
ATOM 773 O O . VAL A 1 91 ? -5.517 -2.117 -2.090 1.00 96.00 91 VAL A O 1
ATOM 776 N N . LEU A 1 92 ? -6.919 -2.735 -0.461 1.00 96.19 92 LEU A N 1
ATOM 777 C CA . LEU A 1 92 ? -6.189 -2.075 0.611 1.00 96.19 92 LEU A CA 1
ATOM 778 C C . LEU A 1 92 ? -5.337 -3.117 1.318 1.00 96.19 92 LEU A C 1
ATOM 780 O O . LEU A 1 92 ? -5.865 -4.070 1.888 1.00 96.19 92 LEU A O 1
ATOM 784 N N . VAL A 1 93 ? -4.025 -2.931 1.278 1.00 96.94 93 VAL A N 1
ATOM 785 C CA . VAL A 1 93 ? -3.054 -3.800 1.939 1.00 96.94 93 VAL A CA 1
ATOM 786 C C . VAL A 1 93 ? -2.444 -3.026 3.097 1.00 96.94 93 VAL A C 1
ATOM 788 O O . VAL A 1 93 ? -1.940 -1.917 2.914 1.00 96.94 93 VAL A O 1
ATOM 791 N N . ARG A 1 94 ? -2.511 -3.600 4.298 1.00 97.12 94 ARG A N 1
ATOM 792 C CA . ARG A 1 94 ? -1.883 -3.064 5.505 1.00 97.12 94 ARG A CA 1
ATOM 793 C C . ARG A 1 94 ? -0.561 -3.762 5.747 1.00 97.12 94 ARG A C 1
ATOM 795 O O . ARG A 1 94 ? -0.528 -4.986 5.812 1.00 97.12 94 ARG A O 1
ATOM 802 N N . PHE A 1 95 ? 0.492 -2.999 5.984 1.00 96.94 95 PHE A N 1
ATOM 803 C CA . PHE A 1 95 ? 1.821 -3.504 6.317 1.00 96.94 95 PHE A CA 1
ATOM 804 C C . PHE A 1 95 ? 2.087 -3.431 7.820 1.00 96.94 95 PHE A C 1
ATOM 806 O O . PHE A 1 95 ? 1.337 -2.812 8.581 1.00 96.94 95 PHE A O 1
ATOM 813 N N . GLN A 1 96 ? 3.135 -4.122 8.264 1.00 95.25 96 GLN A N 1
ATOM 814 C CA . GLN A 1 96 ? 3.547 -4.126 9.670 1.00 95.25 96 GLN A CA 1
ATOM 815 C C . GLN A 1 96 ? 4.110 -2.756 10.100 1.00 95.25 96 GLN A C 1
ATOM 817 O O . GLN A 1 96 ? 3.814 -2.268 11.200 1.00 95.25 96 GLN A O 1
ATOM 822 N N . SER A 1 97 ? 4.844 -2.099 9.199 1.00 96.12 97 SER A N 1
ATOM 823 C CA . SER A 1 97 ? 5.502 -0.812 9.425 1.00 96.12 97 SER A CA 1
ATOM 824 C C . SER A 1 97 ? 5.236 0.187 8.289 1.00 96.12 97 SER A C 1
ATOM 826 O O . SER A 1 97 ? 4.721 -0.182 7.230 1.00 96.12 97 SER A O 1
ATOM 828 N N . GLU A 1 98 ? 5.534 1.464 8.540 1.00 95.56 98 GLU A N 1
ATOM 829 C CA . GLU A 1 98 ? 5.409 2.537 7.542 1.00 95.56 98 GLU A CA 1
ATOM 830 C C . GLU A 1 98 ? 6.494 2.417 6.462 1.00 95.56 98 GLU A C 1
ATOM 832 O O . GLU A 1 98 ? 6.239 2.678 5.290 1.00 95.56 98 GLU A O 1
ATOM 837 N N . GLU A 1 99 ? 7.690 1.969 6.834 1.00 93.75 99 GLU A N 1
ATOM 838 C CA . GLU A 1 99 ? 8.835 1.807 5.936 1.00 93.75 99 GLU A CA 1
ATOM 839 C C . GLU A 1 99 ? 8.527 0.777 4.848 1.00 93.75 99 GLU A C 1
ATOM 841 O O . GLU A 1 99 ? 8.706 1.062 3.667 1.00 93.75 99 GLU A O 1
ATOM 846 N N . LEU A 1 100 ? 7.951 -0.370 5.231 1.00 95.31 100 LEU A N 1
ATOM 847 C CA . LEU A 1 100 ? 7.503 -1.390 4.279 1.00 95.31 100 LEU A CA 1
ATOM 848 C C . LEU A 1 100 ? 6.390 -0.858 3.368 1.00 95.31 100 LEU A C 1
ATOM 850 O O . LEU A 1 100 ? 6.383 -1.131 2.170 1.00 95.31 100 LEU A O 1
ATOM 854 N N . ALA A 1 101 ? 5.452 -0.076 3.914 1.00 95.44 101 ALA A N 1
ATOM 855 C CA . ALA A 1 101 ? 4.403 0.535 3.103 1.00 95.44 101 ALA A CA 1
ATOM 856 C C . ALA A 1 101 ? 4.995 1.501 2.059 1.00 95.44 101 ALA A C 1
ATOM 858 O O . ALA A 1 101 ? 4.591 1.479 0.897 1.00 95.44 101 ALA A O 1
ATOM 859 N N . LYS A 1 102 ? 5.991 2.309 2.434 1.00 92.75 102 LYS A N 1
ATOM 860 C CA . LYS A 1 102 ? 6.705 3.194 1.502 1.00 92.75 102 LYS A CA 1
ATOM 861 C C . LYS A 1 102 ? 7.470 2.404 0.446 1.00 92.75 102 LYS A C 1
ATOM 863 O O . LYS A 1 102 ? 7.314 2.694 -0.739 1.00 92.75 102 LYS A O 1
ATOM 868 N N . GLU A 1 103 ? 8.220 1.384 0.845 1.00 91.75 103 GLU A N 1
ATOM 869 C CA . GLU A 1 103 ? 8.985 0.529 -0.067 1.00 91.75 103 GLU A CA 1
ATOM 870 C C . GLU A 1 103 ? 8.073 -0.105 -1.129 1.00 91.75 103 GLU A C 1
ATOM 872 O O . GLU A 1 103 ? 8.247 0.124 -2.332 1.00 91.75 103 GLU A O 1
ATOM 877 N N . PHE A 1 104 ? 7.022 -0.806 -0.697 1.00 94.38 104 PHE A N 1
ATOM 878 C CA . PHE A 1 104 ? 6.093 -1.475 -1.609 1.00 94.38 104 PHE A CA 1
ATOM 879 C C . PHE A 1 104 ? 5.184 -0.509 -2.375 1.00 94.38 104 PHE A C 1
ATOM 881 O O . PHE A 1 104 ? 4.648 -0.887 -3.415 1.00 94.38 104 PHE A O 1
ATOM 888 N N . SER A 1 105 ? 5.043 0.750 -1.944 1.00 93.31 105 SER A N 1
ATOM 889 C CA . SER A 1 105 ? 4.247 1.742 -2.687 1.00 93.31 105 SER A CA 1
ATOM 890 C C . SER A 1 105 ? 4.851 2.110 -4.038 1.00 93.31 105 SER A C 1
ATOM 892 O O . SER A 1 105 ? 4.152 2.619 -4.910 1.00 93.31 105 SER A O 1
ATOM 894 N N . THR A 1 106 ? 6.137 1.823 -4.231 1.00 89.69 106 THR A N 1
ATOM 895 C CA . THR A 1 106 ? 6.837 2.039 -5.499 1.00 89.69 106 THR A CA 1
ATOM 896 C C . THR A 1 106 ? 6.721 0.846 -6.451 1.00 89.69 106 THR A C 1
ATOM 898 O O . THR A 1 106 ? 7.010 0.967 -7.645 1.00 89.69 106 THR A O 1
ATOM 901 N N . LEU A 1 107 ? 6.276 -0.309 -5.946 1.00 90.94 107 LEU A N 1
ATOM 902 C CA . LEU A 1 107 ? 6.253 -1.566 -6.677 1.00 90.94 107 LEU A CA 1
ATOM 903 C C . LEU A 1 107 ? 4.890 -1.780 -7.341 1.00 90.94 107 LEU A C 1
ATOM 905 O O . LEU A 1 107 ? 3.911 -2.181 -6.714 1.00 90.94 107 LEU A O 1
ATOM 909 N N . SER A 1 108 ? 4.831 -1.555 -8.652 1.00 92.19 108 SER A N 1
ATOM 910 C CA . SER A 1 108 ? 3.688 -2.004 -9.451 1.00 92.19 108 SER A CA 1
ATOM 911 C C . SER A 1 108 ? 3.773 -3.513 -9.671 1.00 92.19 108 SER A C 1
ATOM 913 O O . SER A 1 108 ? 4.797 -4.023 -10.127 1.00 92.19 108 SER A O 1
ATOM 915 N N . LEU A 1 109 ? 2.695 -4.235 -9.362 1.00 94.38 109 LEU A N 1
ATOM 916 C CA . LEU A 1 109 ? 2.631 -5.683 -9.567 1.00 94.38 109 LEU A CA 1
ATOM 917 C C . LEU A 1 109 ? 2.016 -5.952 -10.939 1.00 94.38 109 LEU A C 1
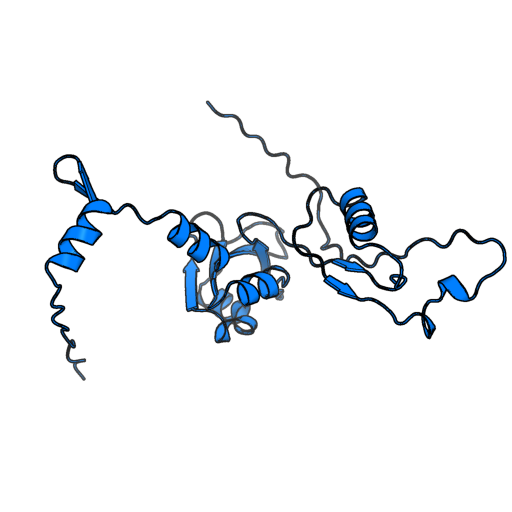ATOM 919 O O . LEU A 1 109 ? 0.911 -5.498 -11.240 1.00 94.38 109 LEU A O 1
ATOM 923 N N . HIS A 1 110 ? 2.747 -6.668 -11.787 1.00 93.44 110 HIS A N 1
ATOM 924 C CA . HIS A 1 110 ? 2.360 -6.924 -13.170 1.00 93.44 110 HIS A CA 1
ATOM 925 C C . HIS A 1 110 ? 2.228 -8.420 -13.425 1.00 93.44 110 HIS A C 1
ATOM 927 O O . HIS A 1 110 ? 3.143 -9.176 -13.116 1.00 93.44 110 HIS A O 1
ATOM 933 N N . THR A 1 111 ? 1.143 -8.815 -14.084 1.00 91.31 111 THR A N 1
ATOM 934 C CA . THR A 1 111 ? 0.919 -10.174 -14.604 1.00 91.31 111 THR A CA 1
ATOM 935 C C . THR A 1 111 ? 0.308 -10.124 -16.000 1.00 91.31 111 THR A C 1
ATOM 937 O O . THR A 1 111 ? 0.211 -9.042 -16.573 1.00 91.31 111 THR A O 1
ATOM 940 N N . ASP A 1 112 ? -0.043 -11.254 -16.608 1.00 91.81 112 ASP A N 1
ATOM 941 C CA . ASP A 1 112 ? -0.435 -11.299 -18.025 1.00 91.81 112 ASP A CA 1
ATOM 942 C C . ASP A 1 112 ? -1.691 -10.472 -18.340 1.00 91.81 112 ASP A C 1
ATOM 944 O O . ASP A 1 112 ? -1.731 -9.754 -19.341 1.00 91.81 112 ASP A O 1
ATOM 948 N N . ASP A 1 113 ? -2.701 -10.517 -17.468 1.00 95.19 113 ASP A N 1
ATOM 949 C CA . ASP A 1 113 ? -3.994 -9.848 -17.655 1.00 95.19 113 ASP A CA 1
ATOM 950 C C . ASP A 1 113 ? -4.208 -8.631 -16.739 1.00 95.19 113 ASP A C 1
ATOM 952 O O . ASP A 1 113 ? -5.073 -7.802 -17.031 1.00 95.19 113 ASP A O 1
ATOM 956 N N . LEU A 1 114 ? -3.404 -8.469 -15.685 1.00 94.75 114 LEU A N 1
ATOM 957 C CA . LEU A 1 114 ? -3.597 -7.463 -14.641 1.00 94.75 114 LEU A CA 1
ATOM 958 C C . LEU A 1 114 ? -2.342 -6.606 -14.399 1.00 94.75 114 LEU A C 1
ATOM 960 O O . LEU A 1 114 ? -1.198 -7.064 -14.447 1.00 94.75 114 LEU A O 1
ATOM 964 N N . VAL A 1 115 ? -2.573 -5.335 -14.075 1.00 95.12 115 VAL A N 1
ATOM 965 C CA . VAL A 1 115 ? -1.621 -4.474 -13.366 1.00 95.12 115 VAL A CA 1
ATOM 966 C C . VAL A 1 115 ? -2.258 -3.982 -12.076 1.00 95.12 115 VAL A C 1
ATOM 968 O O . VAL A 1 115 ? -3.361 -3.439 -12.098 1.00 95.12 115 VAL A O 1
ATOM 971 N N . MET A 1 116 ? -1.547 -4.130 -10.963 1.00 95.38 116 MET A N 1
ATOM 972 C CA . MET A 1 116 ? -1.893 -3.506 -9.691 1.00 95.38 116 MET A CA 1
ATOM 973 C C . MET A 1 116 ? -1.032 -2.260 -9.516 1.00 95.38 116 MET A C 1
ATOM 975 O O . MET A 1 116 ? 0.184 -2.359 -9.346 1.00 95.38 116 MET A O 1
ATOM 979 N N . ILE A 1 117 ? -1.665 -1.090 -9.575 1.00 93.38 117 ILE A N 1
ATOM 980 C CA . ILE A 1 117 ? -0.982 0.194 -9.404 1.00 93.38 117 ILE A CA 1
ATOM 981 C C . ILE A 1 117 ? -1.122 0.630 -7.944 1.00 93.38 117 ILE A C 1
ATOM 983 O O . ILE A 1 117 ? -2.252 0.887 -7.515 1.00 93.38 117 ILE A O 1
ATOM 987 N N . PRO A 1 118 ? -0.021 0.717 -7.181 1.00 95.25 118 PRO A N 1
ATOM 988 C CA . PRO A 1 118 ? -0.056 1.196 -5.809 1.00 95.25 118 PRO A CA 1
ATOM 989 C C . PRO A 1 118 ? -0.354 2.699 -5.736 1.00 95.25 118 PRO A C 1
ATOM 991 O O . PRO A 1 118 ? -0.039 3.492 -6.626 1.00 95.25 118 PRO A O 1
ATOM 994 N N . SER A 1 119 ? -0.966 3.102 -4.635 1.00 92.56 119 SER A N 1
ATOM 995 C CA . SER A 1 119 ? -1.161 4.483 -4.217 1.00 92.56 119 SER A CA 1
ATOM 996 C C . SER A 1 119 ? -1.066 4.537 -2.697 1.00 92.56 119 SER A C 1
ATOM 998 O O . SER A 1 119 ? -1.745 3.778 -1.994 1.00 92.56 119 SER A O 1
ATOM 1000 N N . TYR A 1 120 ? -0.210 5.422 -2.202 1.00 93.88 120 TYR A N 1
ATOM 1001 C CA . TYR A 1 120 ? 0.101 5.613 -0.791 1.00 93.88 120 TYR A CA 1
ATOM 1002 C C . TYR A 1 120 ? -0.464 6.957 -0.345 1.00 93.88 120 TYR A C 1
ATOM 1004 O O . TYR A 1 120 ? -0.282 7.956 -1.034 1.00 93.88 120 TYR A O 1
ATOM 1012 N N . LEU A 1 121 ? -1.213 6.973 0.762 1.00 91.38 121 LEU A N 1
ATOM 1013 C CA . LEU A 1 121 ? -1.909 8.174 1.255 1.00 91.38 121 LEU A CA 1
ATOM 1014 C C . LEU A 1 121 ? -2.765 8.882 0.178 1.00 91.38 121 LEU A C 1
ATOM 1016 O O . LEU A 1 121 ? -2.867 10.102 0.137 1.00 91.38 121 LEU A O 1
ATOM 1020 N N . GLY A 1 122 ? -3.383 8.099 -0.714 1.00 88.56 122 GLY A N 1
ATOM 1021 C CA . GLY A 1 122 ? -4.228 8.610 -1.801 1.00 88.56 122 GLY A CA 1
ATOM 1022 C C . GLY A 1 122 ? -3.464 9.154 -3.009 1.00 88.56 122 GLY A C 1
ATOM 1023 O O . GLY A 1 122 ? -4.095 9.558 -3.984 1.00 88.56 122 GLY A O 1
ATOM 1024 N N . GLN A 1 123 ? -2.134 9.120 -2.982 1.00 88.56 123 GLN A N 1
ATOM 1025 C CA . GLN A 1 123 ? -1.289 9.646 -4.044 1.00 88.56 123 GLN A CA 1
ATOM 1026 C C . GLN A 1 123 ? -0.531 8.524 -4.748 1.00 88.56 123 GLN A C 1
ATOM 1028 O O . GLN A 1 123 ? -0.164 7.505 -4.151 1.00 88.56 123 GLN A O 1
ATOM 1033 N N . ARG A 1 124 ? -0.290 8.701 -6.049 1.00 84.25 124 ARG A N 1
ATOM 1034 C CA . ARG A 1 124 ? 0.572 7.785 -6.792 1.00 84.25 124 ARG A CA 1
ATOM 1035 C C . ARG A 1 124 ? 2.010 8.036 -6.361 1.00 84.25 124 ARG A C 1
ATOM 1037 O O . ARG A 1 124 ? 2.453 9.177 -6.266 1.00 84.25 124 ARG A O 1
ATOM 1044 N N . VAL A 1 125 ? 2.737 6.955 -6.122 1.00 80.25 125 VAL A N 1
ATOM 1045 C CA . VAL A 1 125 ? 4.160 7.030 -5.823 1.00 80.25 125 VAL A CA 1
ATOM 1046 C C . VAL A 1 125 ? 4.934 6.564 -7.045 1.00 80.25 125 VAL A C 1
ATOM 1048 O O . VAL A 1 125 ? 4.626 5.527 -7.633 1.00 80.25 125 VAL A O 1
ATOM 1051 N N . THR A 1 126 ? 5.937 7.344 -7.430 1.00 72.56 126 THR A N 1
ATOM 1052 C CA . THR A 1 126 ? 6.867 6.999 -8.503 1.00 72.56 126 THR A CA 1
ATOM 1053 C C . THR A 1 126 ? 8.260 6.980 -7.911 1.00 72.56 126 THR A C 1
ATOM 1055 O O . THR A 1 126 ? 8.677 7.984 -7.349 1.00 72.56 126 THR A O 1
ATOM 1058 N N . LYS A 1 127 ? 8.977 5.861 -8.047 1.00 73.31 127 LYS A N 1
ATOM 1059 C CA . LYS A 1 127 ? 10.400 5.795 -7.711 1.00 73.31 127 LYS A CA 1
ATOM 1060 C C . LYS A 1 127 ? 11.202 6.366 -8.872 1.00 73.31 127 LYS A C 1
ATOM 1062 O O . LYS A 1 127 ? 11.212 5.792 -9.962 1.00 73.31 127 LYS A O 1
ATOM 1067 N N . VAL A 1 128 ? 11.859 7.493 -8.633 1.00 73.31 128 VAL A N 1
ATOM 1068 C CA . VAL A 1 128 ? 12.816 8.085 -9.572 1.00 73.31 128 VAL A CA 1
ATOM 1069 C C . VAL A 1 128 ? 14.212 7.745 -9.079 1.00 73.31 128 VAL A C 1
ATOM 1071 O O . VAL A 1 128 ? 14.528 8.005 -7.923 1.00 73.31 128 VAL A O 1
ATOM 1074 N N . THR A 1 129 ? 15.023 7.151 -9.955 1.00 75.31 129 THR A N 1
ATOM 1075 C CA . THR A 1 129 ? 16.441 6.896 -9.698 1.00 75.31 129 THR A CA 1
ATOM 1076 C C . THR A 1 129 ? 17.259 7.856 -10.537 1.00 75.31 129 THR A C 1
ATOM 1078 O O . THR A 1 129 ? 17.277 7.747 -11.765 1.00 75.31 129 THR A O 1
ATOM 1081 N N . VAL A 1 130 ? 17.945 8.777 -9.869 1.00 77.81 130 VAL A N 1
ATOM 1082 C CA . VAL A 1 130 ? 18.924 9.650 -10.517 1.00 77.81 130 VAL A CA 1
ATOM 1083 C C . VAL A 1 130 ? 20.283 8.985 -10.401 1.00 77.81 130 VAL A C 1
ATOM 1085 O O . VAL A 1 130 ? 20.718 8.644 -9.303 1.00 77.81 130 VAL A O 1
ATOM 1088 N N . LYS A 1 131 ? 20.911 8.745 -11.550 1.00 79.19 131 LYS A N 1
ATOM 1089 C CA . LYS A 1 131 ? 22.269 8.209 -11.644 1.00 79.19 131 LYS A CA 1
ATOM 1090 C C . LYS A 1 131 ? 23.215 9.325 -12.025 1.00 79.19 131 LYS A C 1
ATOM 1092 O O . LYS A 1 131 ? 22.800 10.266 -12.695 1.00 79.19 131 LYS A O 1
ATOM 1097 N N . ASN A 1 132 ? 24.485 9.138 -11.678 1.00 78.94 132 ASN A N 1
ATOM 1098 C CA . ASN A 1 132 ? 25.545 10.081 -11.994 1.00 78.94 132 ASN A CA 1
ATOM 1099 C C . ASN A 1 132 ? 25.158 11.449 -11.389 1.00 78.94 132 ASN A C 1
ATOM 1101 O O . ASN A 1 132 ? 24.812 12.405 -12.072 1.00 78.94 132 ASN A O 1
ATOM 1105 N N . VAL A 1 133 ? 25.102 11.495 -10.063 1.00 79.12 133 VAL A N 1
ATOM 1106 C CA . VAL A 1 133 ? 24.909 12.736 -9.315 1.00 79.12 133 VAL A CA 1
ATOM 1107 C C . VAL A 1 133 ? 26.276 13.107 -8.747 1.00 79.12 133 VAL A C 1
ATOM 1109 O O . VAL A 1 133 ? 26.858 12.256 -8.064 1.00 79.12 133 VAL A O 1
ATOM 1112 N N . PRO A 1 134 ? 26.811 14.310 -9.031 1.00 79.25 134 PRO A N 1
ATOM 1113 C CA . PRO A 1 134 ? 28.065 14.744 -8.434 1.00 79.25 134 PRO A CA 1
ATOM 1114 C C . PRO A 1 134 ? 27.933 14.777 -6.911 1.00 79.25 134 PRO A C 1
ATOM 1116 O O . PRO A 1 134 ? 26.881 15.145 -6.390 1.00 79.25 134 PRO A O 1
ATOM 1119 N N . SER A 1 135 ? 28.994 14.421 -6.188 1.00 78.88 135 SER A N 1
ATOM 1120 C CA . SER A 1 135 ? 28.990 14.407 -4.717 1.00 78.88 135 SER A CA 1
ATOM 1121 C C . SER A 1 135 ? 28.705 15.785 -4.111 1.00 78.88 135 SER A C 1
ATOM 1123 O O . SER A 1 135 ? 28.191 15.864 -2.999 1.00 78.88 135 SER A O 1
ATOM 1125 N N . GLN A 1 136 ? 28.998 16.861 -4.848 1.00 83.00 136 GLN A N 1
ATOM 1126 C CA . GLN A 1 136 ? 28.717 18.242 -4.457 1.00 83.00 136 GLN A CA 1
ATOM 1127 C C . GLN A 1 136 ? 27.286 18.703 -4.775 1.00 83.00 136 GLN A C 1
ATOM 1129 O O . GLN A 1 136 ? 26.914 19.809 -4.390 1.00 83.00 136 GLN A O 1
ATOM 1134 N N . ALA A 1 137 ? 26.489 17.917 -5.508 1.00 83.38 137 ALA A N 1
ATOM 1135 C CA . ALA A 1 137 ? 25.133 18.323 -5.858 1.00 83.38 137 ALA A CA 1
ATOM 1136 C C . ALA A 1 137 ? 24.235 18.321 -4.619 1.00 83.38 137 ALA A C 1
ATOM 1138 O O . ALA A 1 137 ? 24.060 17.298 -3.955 1.00 83.38 137 ALA A O 1
ATOM 1139 N N . GLU A 1 138 ? 23.615 19.463 -4.342 1.00 85.31 138 GLU A N 1
ATOM 1140 C CA . GLU A 1 138 ? 22.649 19.566 -3.260 1.00 85.31 138 GLU A CA 1
ATOM 1141 C C . GLU A 1 138 ? 21.376 18.782 -3.594 1.00 85.31 138 GLU A C 1
ATOM 1143 O O . GLU A 1 138 ? 20.838 18.860 -4.704 1.00 85.31 138 GLU A O 1
ATOM 1148 N N . THR A 1 139 ? 20.827 18.080 -2.600 1.00 81.19 139 THR A N 1
ATOM 1149 C CA . THR A 1 139 ? 19.554 17.349 -2.721 1.00 81.19 139 THR A CA 1
ATOM 1150 C C . THR A 1 139 ? 18.436 18.233 -3.285 1.00 81.19 139 THR A C 1
ATOM 1152 O O . THR A 1 139 ? 17.621 17.768 -4.079 1.00 81.19 139 THR A O 1
ATOM 1155 N N . GLN A 1 140 ? 18.424 19.524 -2.931 1.00 82.75 140 GLN A N 1
ATOM 1156 C CA . GLN A 1 140 ? 17.442 20.496 -3.419 1.00 82.75 140 GLN A CA 1
ATOM 1157 C C . GLN A 1 140 ? 17.497 20.704 -4.938 1.00 82.75 140 GLN A C 1
ATOM 1159 O O . GLN A 1 140 ? 16.452 20.868 -5.569 1.00 82.75 140 GLN A O 1
ATOM 1164 N N . TRP A 1 141 ? 18.682 20.655 -5.553 1.00 85.38 141 TRP A N 1
ATOM 1165 C CA . TRP A 1 141 ? 18.825 20.826 -7.004 1.00 85.38 141 TRP A CA 1
ATOM 1166 C C . TRP A 1 141 ? 18.271 19.615 -7.753 1.00 85.38 141 TRP A C 1
ATOM 1168 O O . TRP A 1 141 ? 17.608 19.759 -8.778 1.00 85.38 141 TRP A O 1
ATOM 1178 N N . ILE A 1 142 ? 18.481 18.420 -7.197 1.00 83.19 142 ILE A N 1
ATOM 1179 C CA . ILE A 1 142 ? 17.962 17.160 -7.739 1.00 83.19 142 ILE A CA 1
ATOM 1180 C C . ILE A 1 142 ? 16.436 17.138 -7.643 1.00 83.19 142 ILE A C 1
ATOM 1182 O O . ILE A 1 142 ? 15.767 16.832 -8.629 1.00 83.19 142 ILE A O 1
ATOM 1186 N N . ILE A 1 143 ? 15.884 17.508 -6.481 1.00 80.88 143 ILE A N 1
ATOM 1187 C CA . ILE A 1 143 ? 14.434 17.646 -6.290 1.00 80.88 143 ILE A CA 1
ATOM 1188 C C . ILE A 1 143 ? 13.868 18.641 -7.309 1.00 80.88 143 ILE A C 1
ATOM 1190 O O . ILE A 1 143 ? 12.917 18.308 -8.009 1.00 80.88 143 ILE A O 1
ATOM 1194 N N . SER A 1 144 ? 14.482 19.820 -7.448 1.00 81.88 144 SER A N 1
ATOM 1195 C CA . SER A 1 144 ? 14.026 20.860 -8.380 1.00 81.88 144 SER A CA 1
ATOM 1196 C C . SER A 1 144 ? 14.013 20.374 -9.830 1.00 81.88 144 SER A C 1
ATOM 1198 O O . SER A 1 144 ? 13.034 20.596 -10.537 1.00 81.88 144 SER A O 1
ATOM 1200 N N . ALA A 1 145 ? 15.057 19.663 -10.266 1.00 81.38 145 ALA A N 1
ATOM 1201 C CA . ALA A 1 145 ? 15.125 19.107 -11.616 1.00 81.38 145 ALA A CA 1
ATOM 1202 C C . ALA A 1 145 ? 14.025 18.064 -11.879 1.00 81.38 145 ALA A C 1
ATOM 1204 O O . ALA A 1 145 ? 13.473 18.014 -12.974 1.00 81.38 145 ALA A O 1
ATOM 1205 N N . ILE A 1 146 ? 13.673 17.256 -10.876 1.00 76.69 146 ILE A N 1
ATOM 1206 C CA . ILE A 1 146 ? 12.614 16.245 -11.005 1.00 76.69 146 ILE A CA 1
ATOM 1207 C C . ILE A 1 146 ? 11.231 16.895 -10.998 1.00 76.69 146 ILE A C 1
ATOM 1209 O O . ILE A 1 146 ? 10.395 16.555 -11.833 1.00 76.69 146 ILE A O 1
ATOM 1213 N N . CYS A 1 147 ? 10.999 17.851 -10.097 1.00 76.94 147 CYS A N 1
ATOM 1214 C CA . CYS A 1 147 ? 9.745 18.601 -10.024 1.00 76.94 147 CYS A CA 1
ATOM 1215 C C . CYS A 1 147 ? 9.502 19.466 -11.272 1.00 76.94 147 CYS A C 1
ATOM 1217 O O . CYS A 1 147 ? 8.355 19.757 -11.592 1.00 76.94 147 CYS A O 1
ATOM 1219 N N . LEU A 1 148 ? 10.554 19.852 -12.004 1.00 76.56 148 LEU A N 1
ATOM 1220 C CA . LEU A 1 148 ? 10.415 20.574 -13.271 1.00 76.56 148 LEU A CA 1
ATOM 1221 C C . LEU A 1 148 ? 9.712 19.730 -14.349 1.00 76.56 148 LEU A C 1
ATOM 1223 O O . LEU A 1 148 ? 8.962 20.270 -15.157 1.00 76.56 148 LEU A O 1
ATOM 1227 N N . GLU A 1 149 ? 9.943 18.414 -14.369 1.00 66.81 149 GLU A N 1
ATOM 1228 C CA . GLU A 1 149 ? 9.335 17.501 -15.349 1.00 66.81 149 GLU A CA 1
ATOM 1229 C C . GLU A 1 149 ? 8.094 16.764 -14.820 1.00 66.81 149 GLU A C 1
ATOM 1231 O O . GLU A 1 149 ? 7.333 16.189 -15.604 1.00 66.81 149 GLU A O 1
ATOM 1236 N N . MET A 1 150 ? 7.890 16.737 -13.501 1.00 65.06 150 MET A N 1
ATOM 1237 C CA . MET A 1 150 ? 6.818 15.989 -12.848 1.00 65.06 150 MET A CA 1
ATOM 1238 C C . MET A 1 150 ? 6.042 16.881 -11.879 1.00 65.06 150 MET A C 1
ATOM 1240 O O . MET A 1 150 ? 6.592 17.325 -10.880 1.00 65.06 150 MET A O 1
ATOM 1244 N N . GLU A 1 151 ? 4.740 17.061 -12.124 1.00 60.12 151 GLU A N 1
ATOM 1245 C CA . GLU A 1 151 ? 3.870 17.873 -11.256 1.00 60.12 151 GLU A CA 1
ATOM 1246 C C . GLU A 1 151 ? 3.756 17.311 -9.823 1.00 60.12 151 GLU A C 1
ATOM 1248 O O . GLU A 1 151 ? 3.607 18.079 -8.878 1.00 60.12 151 GLU A O 1
ATOM 1253 N N . GLU A 1 152 ? 3.858 15.985 -9.630 1.00 58.31 152 GLU A N 1
ATOM 1254 C CA . GLU A 1 152 ? 3.726 15.337 -8.313 1.00 58.31 152 GLU A CA 1
ATOM 1255 C C . GLU A 1 152 ? 4.627 14.081 -8.199 1.00 58.31 152 GLU A C 1
ATOM 1257 O O . GLU A 1 152 ? 4.345 13.033 -8.793 1.00 58.31 152 GLU A O 1
ATOM 1262 N N . ALA A 1 153 ? 5.714 14.147 -7.417 1.00 56.97 153 ALA A N 1
ATOM 1263 C CA . ALA A 1 153 ? 6.566 12.999 -7.074 1.00 56.97 153 ALA A CA 1
ATOM 1264 C C . ALA A 1 153 ? 6.776 12.908 -5.550 1.00 56.97 153 ALA A C 1
ATOM 1266 O O . ALA A 1 153 ? 7.263 13.847 -4.933 1.00 56.97 153 ALA A O 1
ATOM 1267 N N . ASN A 1 154 ? 6.422 11.765 -4.945 1.00 60.00 154 ASN A N 1
ATOM 1268 C CA . ASN A 1 154 ? 6.345 11.622 -3.479 1.00 60.00 154 ASN A CA 1
ATOM 1269 C C . ASN A 1 154 ? 7.451 10.778 -2.827 1.00 60.00 154 ASN A C 1
ATOM 1271 O O . ASN A 1 154 ? 7.637 10.871 -1.616 1.00 60.00 154 ASN A O 1
ATOM 1275 N N . ILE A 1 155 ? 8.172 9.934 -3.578 1.00 61.97 155 ILE A N 1
ATOM 1276 C CA . ILE A 1 155 ? 9.292 9.141 -3.038 1.00 61.97 155 ILE A CA 1
ATOM 1277 C C . ILE A 1 155 ? 10.462 9.180 -4.022 1.00 61.97 155 ILE A C 1
ATOM 1279 O O . ILE A 1 155 ? 10.349 8.742 -5.164 1.00 61.97 155 ILE A O 1
ATOM 1283 N N . LEU A 1 156 ? 11.594 9.698 -3.555 1.00 60.34 156 LEU A N 1
ATOM 1284 C CA . LEU A 1 156 ? 12.812 9.904 -4.332 1.00 60.34 156 LEU A CA 1
ATOM 1285 C C . LEU A 1 156 ? 13.925 9.013 -3.793 1.00 60.34 156 LEU A C 1
ATOM 1287 O O . LEU A 1 156 ? 14.218 9.054 -2.601 1.00 60.34 156 LEU A O 1
ATOM 1291 N N . GLU A 1 157 ? 14.552 8.229 -4.669 1.00 63.22 157 GLU A N 1
ATOM 1292 C CA . GLU A 1 157 ? 15.731 7.438 -4.321 1.00 63.22 157 GLU A CA 1
ATOM 1293 C C . GLU A 1 157 ? 16.921 7.918 -5.146 1.00 63.22 157 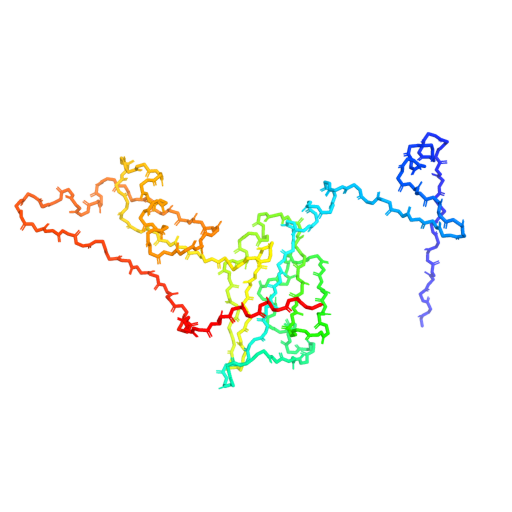GLU A C 1
ATOM 1295 O O . GLU A 1 157 ? 16.959 7.780 -6.370 1.00 63.22 157 GLU A O 1
ATOM 1300 N N . ILE A 1 158 ? 17.900 8.510 -4.470 1.00 65.44 158 ILE A N 1
ATOM 1301 C CA . ILE A 1 158 ? 19.073 9.104 -5.107 1.00 65.44 158 ILE A CA 1
ATOM 1302 C C . ILE A 1 158 ? 20.238 8.133 -4.947 1.00 65.44 158 ILE A C 1
ATOM 1304 O O . ILE A 1 158 ? 20.612 7.791 -3.828 1.00 65.44 158 ILE A O 1
ATOM 1308 N N . ALA A 1 159 ? 20.814 7.701 -6.069 1.00 65.94 159 ALA A N 1
ATOM 1309 C CA . ALA A 1 159 ? 22.041 6.919 -6.077 1.00 65.94 159 ALA A CA 1
ATOM 1310 C C . ALA A 1 159 ? 23.207 7.853 -6.416 1.00 65.94 159 ALA A C 1
ATOM 1312 O O . ALA A 1 159 ? 23.383 8.257 -7.569 1.00 65.94 159 ALA A O 1
ATOM 1313 N N . THR A 1 160 ? 23.992 8.222 -5.406 1.00 64.19 160 THR A N 1
ATOM 1314 C CA . THR A 1 160 ? 25.221 8.993 -5.601 1.00 64.19 160 THR A CA 1
ATOM 1315 C C . THR A 1 160 ? 26.312 8.100 -6.179 1.00 64.19 160 THR A C 1
ATOM 1317 O O . THR A 1 160 ? 26.388 6.904 -5.893 1.00 64.19 160 THR A O 1
ATOM 1320 N N . VAL A 1 161 ? 27.147 8.675 -7.040 1.00 65.00 161 VAL A N 1
ATOM 1321 C CA . VAL A 1 161 ? 28.304 7.985 -7.614 1.00 65.00 161 VAL A CA 1
ATOM 1322 C C . VAL A 1 161 ? 29.551 8.591 -6.986 1.00 65.00 161 VAL A C 1
ATOM 1324 O O . VAL A 1 161 ? 29.635 9.808 -6.838 1.00 65.00 161 VAL A O 1
ATOM 1327 N N . GLU A 1 162 ? 30.517 7.754 -6.603 1.00 62.69 162 GLU A N 1
ATOM 1328 C CA . GLU A 1 162 ? 31.814 8.250 -6.145 1.00 62.69 162 GLU A CA 1
ATOM 1329 C C . GLU A 1 162 ? 32.474 9.110 -7.228 1.00 62.69 162 GLU A C 1
ATOM 1331 O O . GLU A 1 162 ? 32.475 8.762 -8.410 1.00 62.69 162 GLU A O 1
ATOM 1336 N N . GLU A 1 163 ? 33.084 10.217 -6.810 1.00 60.31 163 GLU A N 1
ATOM 1337 C CA . GLU A 1 163 ? 33.637 11.265 -7.676 1.00 60.31 163 GLU A CA 1
ATOM 1338 C C . GLU A 1 163 ? 34.608 10.734 -8.747 1.00 60.31 163 GLU A C 1
ATOM 1340 O O . GLU A 1 163 ? 34.642 11.223 -9.874 1.00 60.31 163 GLU A O 1
ATOM 1345 N N . LYS A 1 164 ? 35.328 9.646 -8.449 1.00 62.91 164 LYS A N 1
ATOM 1346 C CA . LYS A 1 164 ? 36.262 8.981 -9.377 1.00 62.91 164 LYS A CA 1
ATOM 1347 C C . LYS A 1 164 ? 35.585 8.385 -10.620 1.00 62.91 164 LYS A C 1
ATOM 1349 O O . LYS A 1 164 ? 36.241 8.201 -11.646 1.00 62.91 164 LYS A O 1
ATOM 1354 N N . ASN A 1 165 ? 34.287 8.099 -10.535 1.00 66.81 165 ASN A N 1
ATOM 1355 C CA . ASN A 1 165 ? 33.481 7.499 -11.598 1.00 66.81 165 ASN A CA 1
ATOM 1356 C C . ASN A 1 165 ? 32.539 8.513 -12.269 1.00 66.81 165 ASN A C 1
ATOM 1358 O O . ASN A 1 165 ? 31.739 8.139 -13.125 1.00 66.81 165 ASN A O 1
ATOM 1362 N N . TRP A 1 166 ? 32.626 9.795 -11.904 1.00 65.81 166 TRP A N 1
ATOM 1363 C CA . TRP A 1 166 ? 31.828 10.856 -12.508 1.00 65.81 166 TRP A CA 1
ATOM 1364 C C . TRP A 1 166 ? 32.392 11.253 -13.882 1.00 65.81 166 TRP A C 1
ATOM 1366 O O . TRP A 1 166 ? 33.476 11.824 -13.998 1.00 65.81 166 TRP A O 1
ATOM 1376 N N . GLU A 1 167 ? 31.642 10.966 -14.948 1.00 63.09 167 GLU A N 1
ATOM 1377 C CA . GLU A 1 167 ? 32.046 11.267 -16.333 1.00 63.09 167 GLU A CA 1
ATOM 1378 C C . GLU A 1 167 ? 32.158 12.774 -16.617 1.00 63.09 167 GLU A C 1
ATOM 1380 O O . GLU A 1 167 ? 32.936 13.178 -17.481 1.00 63.09 167 GLU A O 1
ATOM 1385 N N . GLY A 1 168 ? 31.458 13.622 -15.851 1.00 61.53 168 GLY A N 1
ATOM 1386 C CA . GLY A 1 168 ? 31.513 15.079 -16.008 1.00 61.53 168 GLY A CA 1
ATOM 1387 C C . GLY A 1 168 ? 32.878 15.692 -15.676 1.00 61.53 168 GLY A C 1
ATOM 1388 O O . GLY A 1 168 ? 33.196 16.767 -16.173 1.00 61.53 168 GLY A O 1
ATOM 1389 N N . GLY A 1 169 ? 33.719 14.997 -14.899 1.00 54.56 169 GLY A N 1
ATOM 1390 C CA . GLY A 1 169 ? 35.093 15.425 -14.618 1.00 54.56 169 GLY A CA 1
ATOM 1391 C C . GLY A 1 169 ? 36.092 15.121 -15.743 1.00 54.56 169 GLY A C 1
ATOM 1392 O O . GLY A 1 169 ? 37.226 15.590 -15.688 1.00 54.56 169 GLY A O 1
ATOM 1393 N N . LYS A 1 170 ? 35.705 14.338 -16.764 1.00 57.16 170 LYS A N 1
ATOM 1394 C CA . LYS A 1 170 ? 36.620 13.866 -17.822 1.00 57.16 170 LYS A CA 1
ATOM 1395 C C . LYS A 1 170 ? 36.581 14.678 -19.121 1.00 57.16 170 LYS A C 1
ATOM 1397 O O . LYS A 1 170 ? 37.320 14.344 -20.043 1.00 57.16 170 LYS A O 1
ATOM 1402 N N . GLN A 1 171 ? 35.792 15.750 -19.213 1.00 49.84 171 GLN A N 1
ATOM 1403 C CA . GLN A 1 171 ? 35.763 16.611 -20.403 1.00 49.84 171 GLN A CA 1
ATOM 1404 C C . GLN A 1 171 ? 35.961 18.088 -20.057 1.00 49.84 171 GLN A C 1
ATOM 1406 O O . GLN A 1 171 ? 35.023 18.833 -19.787 1.00 49.84 171 GLN A O 1
ATOM 1411 N N . SER A 1 172 ? 37.212 18.533 -20.165 1.00 47.84 172 SER A N 1
ATOM 1412 C CA . SER A 1 172 ? 37.490 19.876 -20.657 1.00 47.84 172 SER A CA 1
ATOM 1413 C C . SER A 1 172 ? 37.200 19.913 -22.168 1.00 47.84 172 SER A C 1
ATOM 1415 O O . SER A 1 172 ? 37.569 18.993 -22.894 1.00 47.84 172 SER A O 1
ATOM 1417 N N . LYS A 1 173 ? 36.569 21.008 -22.618 1.00 43.34 173 LYS A N 1
ATOM 1418 C CA . LYS A 1 173 ? 36.183 21.385 -24.001 1.00 43.34 173 LYS A CA 1
ATOM 1419 C C . LYS A 1 173 ? 34.770 20.983 -24.456 1.00 43.34 173 LYS A C 1
ATOM 1421 O O . LYS A 1 173 ? 34.532 19.923 -25.017 1.00 43.34 173 LYS A O 1
ATOM 1426 N N . SER A 1 174 ? 33.869 21.955 -24.272 1.00 46.59 174 SER A N 1
ATOM 1427 C CA . SER A 1 174 ? 32.702 22.261 -25.114 1.00 46.59 174 SER A CA 1
ATOM 1428 C C . SER A 1 174 ? 31.839 21.073 -25.539 1.00 46.59 174 SER A C 1
ATOM 1430 O O . SER A 1 174 ? 31.909 20.616 -26.677 1.00 46.59 174 SER A O 1
ATOM 1432 N N . SER A 1 175 ? 30.965 20.612 -24.654 1.00 38.38 175 SER A N 1
ATOM 1433 C CA . SER A 1 175 ? 29.763 19.864 -25.026 1.00 38.38 175 SER A CA 1
ATOM 1434 C C . SER A 1 175 ? 28.746 20.047 -23.908 1.00 38.38 175 SER A C 1
ATOM 1436 O O . SER A 1 175 ? 29.034 19.764 -22.750 1.00 38.38 175 SER A O 1
ATOM 1438 N N . SER A 1 176 ? 27.573 20.581 -24.226 1.00 38.66 176 SER A N 1
ATOM 1439 C CA . SER A 1 176 ? 26.431 20.630 -23.318 1.00 38.66 176 SER A CA 1
ATOM 1440 C C . SER A 1 176 ? 25.965 19.199 -23.034 1.00 38.66 176 SER A C 1
ATOM 1442 O O . SER A 1 176 ? 25.234 18.594 -23.815 1.00 38.66 176 SER A O 1
ATOM 1444 N N . THR A 1 177 ? 26.431 18.621 -21.929 1.00 40.38 177 THR A N 1
ATOM 1445 C CA . THR A 1 177 ? 26.083 17.251 -21.546 1.00 40.38 177 THR A CA 1
ATOM 1446 C C . THR A 1 177 ? 24.643 17.212 -21.045 1.00 40.38 177 THR A C 1
ATOM 1448 O O . THR A 1 177 ? 24.335 17.647 -19.938 1.00 40.38 177 THR A O 1
ATOM 1451 N N . SER A 1 178 ? 23.737 16.696 -21.875 1.00 39.34 178 SER A N 1
ATOM 1452 C CA . SER A 1 178 ? 22.347 16.450 -21.493 1.00 39.34 178 SER A CA 1
ATOM 1453 C C . SER A 1 178 ? 22.277 15.346 -20.433 1.00 39.34 178 SER A C 1
ATOM 1455 O O . SER A 1 178 ? 22.761 14.234 -20.670 1.00 39.34 178 SER A O 1
ATOM 1457 N N . LEU A 1 179 ? 21.627 15.615 -19.299 1.00 44.91 179 LEU A N 1
ATOM 1458 C CA . LEU A 1 179 ? 21.233 14.590 -18.330 1.00 44.91 179 LEU A CA 1
ATOM 1459 C C . LEU A 1 179 ? 20.320 13.565 -19.019 1.00 44.91 179 LEU A C 1
ATOM 1461 O O . LEU A 1 179 ? 19.213 13.885 -19.453 1.00 44.91 179 LEU A O 1
ATOM 1465 N N . LYS A 1 180 ? 20.786 12.318 -19.144 1.00 41.25 180 LYS A N 1
ATOM 1466 C CA . LYS A 1 180 ? 19.952 11.211 -19.626 1.00 41.25 180 LYS A CA 1
ATOM 1467 C C . LYS A 1 180 ? 19.131 10.658 -18.468 1.00 41.25 180 LYS A C 1
ATOM 1469 O O . LYS A 1 180 ? 19.612 9.856 -17.671 1.00 41.25 180 LYS A O 1
ATOM 1474 N N . TRP A 1 181 ? 17.871 11.063 -18.413 1.00 43.94 181 TRP A N 1
ATOM 1475 C CA . TRP A 1 181 ? 16.886 10.514 -17.492 1.00 43.94 181 TRP A CA 1
ATOM 1476 C C . TRP A 1 181 ? 16.401 9.147 -17.978 1.00 43.94 181 TRP A C 1
ATOM 1478 O O . TRP A 1 181 ? 15.893 9.014 -19.090 1.00 43.94 181 TRP A O 1
ATOM 1488 N N . SER A 1 182 ? 16.497 8.120 -17.132 1.00 38.44 182 SER A N 1
ATOM 1489 C CA . SER A 1 182 ? 15.792 6.853 -17.346 1.00 38.44 182 SER A CA 1
ATOM 1490 C C . SER A 1 182 ? 14.611 6.756 -16.387 1.00 38.44 182 SER A C 1
ATOM 1492 O O . SER A 1 182 ? 14.617 5.967 -15.442 1.00 38.44 182 SER A O 1
ATOM 1494 N N . ALA A 1 183 ? 13.574 7.555 -16.622 1.00 40.59 183 ALA A N 1
ATOM 1495 C CA . ALA A 1 183 ? 12.271 7.229 -16.070 1.00 40.59 183 ALA A CA 1
ATOM 1496 C C . ALA A 1 183 ? 11.760 6.006 -16.842 1.00 40.59 183 ALA A C 1
ATOM 1498 O O . ALA A 1 183 ? 11.522 6.092 -18.049 1.00 40.59 183 ALA A O 1
ATOM 1499 N N . LYS A 1 184 ? 11.558 4.861 -16.177 1.00 40.75 184 LYS A N 1
ATOM 1500 C CA . LYS A 1 184 ? 10.644 3.844 -16.716 1.00 40.75 184 LYS A CA 1
ATOM 1501 C C . LYS A 1 184 ? 9.244 4.458 -16.673 1.00 40.75 184 LYS A C 1
ATOM 1503 O O . LYS A 1 184 ? 8.484 4.220 -15.738 1.00 40.75 184 LYS A O 1
ATOM 1508 N N . ARG A 1 185 ? 8.928 5.309 -17.656 1.00 37.44 185 ARG A N 1
ATOM 1509 C CA . ARG A 1 185 ? 7.582 5.837 -17.858 1.00 37.44 185 ARG A CA 1
ATOM 1510 C C . ARG A 1 185 ? 6.693 4.622 -18.060 1.00 37.44 185 ARG A C 1
ATOM 1512 O O . ARG A 1 185 ? 6.852 3.878 -19.025 1.00 37.44 185 ARG A O 1
ATOM 1519 N N . SER A 1 186 ? 5.792 4.388 -17.113 1.00 38.69 186 SER A N 1
ATOM 1520 C CA . SER A 1 186 ? 4.681 3.481 -17.359 1.00 38.69 186 SER A CA 1
ATOM 1521 C C . SER A 1 186 ? 3.927 4.069 -18.559 1.00 38.69 186 SER A C 1
ATOM 1523 O O . SER A 1 186 ? 3.548 5.241 -18.493 1.00 38.69 186 SER A O 1
ATOM 1525 N N . PRO A 1 187 ? 3.791 3.347 -19.682 1.00 32.28 187 PRO A N 1
ATOM 1526 C CA . PRO A 1 187 ? 3.138 3.891 -20.860 1.00 32.28 187 PRO A CA 1
ATOM 1527 C C . PRO A 1 187 ? 1.687 4.211 -20.487 1.00 32.28 187 PRO A C 1
ATOM 1529 O O . PRO A 1 187 ? 1.002 3.354 -19.931 1.00 32.28 187 PRO A O 1
ATOM 1532 N N . HIS A 1 188 ? 1.251 5.433 -20.802 1.00 41.84 188 HIS A N 1
ATOM 1533 C CA . HIS A 1 188 ? -0.078 6.023 -20.570 1.00 41.84 188 HIS A CA 1
ATOM 1534 C C . HIS A 1 188 ? -0.218 6.932 -19.342 1.00 41.84 188 HIS A C 1
ATOM 1536 O O . HIS A 1 188 ? -0.811 6.582 -18.323 1.00 41.84 188 HIS A O 1
ATOM 1542 N N . THR A 1 189 ? 0.216 8.177 -19.520 1.00 39.81 189 THR A N 1
ATOM 1543 C CA . THR A 1 189 ? -0.402 9.347 -18.889 1.00 39.81 189 THR A CA 1
ATOM 1544 C C . THR A 1 189 ? -0.876 10.279 -20.000 1.00 39.81 189 THR A C 1
ATOM 1546 O O . THR A 1 189 ? -0.130 11.131 -20.470 1.00 39.81 189 THR A O 1
ATOM 1549 N N . SER A 1 190 ? -2.107 10.087 -20.462 1.00 37.69 190 SER A N 1
ATOM 1550 C CA . SER A 1 190 ? -2.834 11.103 -21.218 1.00 37.69 190 SER A CA 1
ATOM 1551 C C . SER A 1 190 ? -4.291 11.115 -20.755 1.00 37.69 190 SER A C 1
ATOM 1553 O O . SER A 1 190 ? -4.963 10.088 -20.752 1.00 37.69 190 SER A O 1
ATOM 1555 N N . ASN A 1 191 ? -4.716 12.301 -20.316 1.00 40.00 191 ASN A N 1
ATOM 1556 C CA . ASN A 1 191 ? -6.078 12.754 -20.032 1.00 40.00 191 ASN A CA 1
ATOM 1557 C C . ASN A 1 191 ? -6.938 11.946 -19.050 1.00 40.00 191 ASN A C 1
ATOM 1559 O O . ASN A 1 191 ? -7.740 11.103 -19.437 1.00 40.00 191 ASN A O 1
ATOM 1563 N N . TRP A 1 192 ? -6.900 12.364 -17.783 1.00 33.84 192 TRP A N 1
ATOM 1564 C CA . TRP A 1 192 ? -8.070 12.305 -16.904 1.00 33.84 192 TRP A CA 1
ATOM 1565 C C . TRP A 1 192 ? -8.285 13.692 -16.297 1.00 33.84 192 TRP A C 1
ATOM 1567 O O . TRP A 1 192 ? -7.793 13.993 -15.213 1.00 33.84 192 TRP A O 1
ATOM 1577 N N . GLN A 1 193 ? -8.991 14.557 -17.031 1.00 35.72 193 GLN A N 1
ATOM 1578 C CA . GLN A 1 193 ? -9.535 15.785 -16.458 1.00 35.72 193 GLN A CA 1
ATOM 1579 C C . GLN A 1 193 ? -10.566 15.408 -15.390 1.00 35.72 193 GLN A C 1
ATOM 1581 O O . GLN A 1 193 ? -11.465 14.596 -15.616 1.00 35.72 193 GLN A O 1
ATOM 1586 N N . ARG A 1 194 ? -10.387 15.973 -14.198 1.00 37.22 194 ARG A N 1
ATOM 1587 C CA . ARG A 1 194 ? -11.220 15.753 -13.020 1.00 37.22 194 ARG A CA 1
ATOM 1588 C C . ARG A 1 194 ? -12.407 16.720 -13.108 1.00 37.22 194 ARG A C 1
ATOM 1590 O O . ARG A 1 194 ? -12.279 17.879 -12.740 1.00 37.22 194 ARG A O 1
ATOM 1597 N N . THR A 1 195 ? -13.550 16.272 -13.623 1.00 36.06 195 THR A N 1
ATOM 1598 C CA . THR A 1 195 ? -14.808 17.028 -13.525 1.00 36.06 195 THR A CA 1
ATOM 1599 C C . THR A 1 195 ? -15.385 16.807 -12.131 1.00 36.06 195 THR A C 1
ATOM 1601 O O . THR A 1 195 ? -16.039 15.804 -11.861 1.00 36.06 195 THR A O 1
ATOM 1604 N N . THR A 1 196 ? -15.107 17.724 -11.210 1.00 38.75 196 THR A N 1
ATOM 1605 C CA . THR A 1 196 ? -15.875 17.859 -9.969 1.00 38.75 196 THR A CA 1
ATOM 1606 C C . THR A 1 196 ? -16.905 18.960 -10.180 1.00 38.75 196 THR A C 1
ATOM 1608 O O . THR A 1 196 ? -16.611 20.133 -9.969 1.00 38.75 196 THR A O 1
ATOM 1611 N N . SER A 1 197 ? -18.098 18.583 -10.635 1.00 30.89 197 SER A N 1
ATOM 1612 C CA . SER A 1 197 ? -19.302 19.386 -10.424 1.00 30.89 197 SER A CA 1
ATOM 1613 C C . SER A 1 197 ? -19.894 18.928 -9.095 1.00 30.89 197 SER A C 1
ATOM 1615 O O . SER A 1 197 ? -20.268 17.765 -8.953 1.00 30.89 197 SER A O 1
ATOM 1617 N N . TYR A 1 198 ? -19.891 19.821 -8.110 1.00 40.53 198 TYR A N 1
ATOM 1618 C CA . TYR A 1 198 ? -20.776 19.716 -6.959 1.00 40.53 198 TYR A CA 1
ATOM 1619 C C . TYR A 1 198 ? -22.057 20.477 -7.317 1.00 40.53 198 TYR A C 1
ATOM 1621 O O . TYR A 1 198 ? -21.992 21.658 -7.662 1.00 40.53 198 TYR A O 1
ATOM 1629 N N . MET A 1 199 ? -23.182 19.768 -7.273 1.00 37.19 199 MET A N 1
ATOM 1630 C CA . MET A 1 199 ? -24.511 20.308 -6.985 1.00 37.19 199 MET A CA 1
ATOM 1631 C C . MET A 1 199 ? -24.895 19.837 -5.588 1.00 37.19 199 MET A C 1
ATOM 1633 O O . MET A 1 199 ? -24.515 18.689 -5.251 1.00 37.19 199 MET A O 1
#

Sequence (199 aa):
MQRKKKRRILTFTQKQINDTKSLLTKEGDTVQIHIPKEIIENTNKKHISYRLINKKTKRPENFSTKKIEIYLKPIWPFQSHVTWGRKFSTVLVRFQSEELAKEFSTLSLHTDDLVMIPSYLGQRVTKVTVKNVPSQAETQWIISAICLEMEEANILEIATVEEKNWEGGKQSKSSSTSLKWSAKRSPHTSNWQRTTSYM

Radius of gyration: 24.12 Å; chains: 1; bounding box: 66×54×63 Å

pLDDT: mean 78.03, std 19.37, range [30.89, 97.12]

Organism: Octopus bimaculoides (NCBI:txid37653)